Protein AF-A0A938SJD8-F1 (afdb_monomer)

Nearest PDB structures (foldseek):
  8ow0-assembly1_I  TM=1.964E-01  e=3.048E+00  Saccharomyces cerevisiae

Sequence (326 aa):
MASGRKVANNGLLDRCAVRRMFSFGMRRMMPVRHIPYCAGLPQFDQSVYEIALRQDHYLRKVLAVIPWDDFDDRLACYYSDGVGRPAESPTLMLKLEFLRHHHNLSDREVIARAETDLSFRFFLQLPLRWKLPDPSTLCLFRGRLGRQGFREIFDAIVAVAREHGIVKDRLRIKDATHVIGNIAVPTALALVAQTRDKLLAAAEPFAPLLVEGERVNLEVLRENTQNHQPAERLAARLAQLRDMLVWADEVPPPDNAQANREWQKFLAQRDLAHKILDDQEHPDAGDRTISTTDLDARCGKHGQWYEGYMLDIMIDSEGAGGRGVG

pLDDT: mean 71.23, std 21.87, range [27.17, 94.12]

Mean predicted aligned error: 19.86 Å

Radius of gyration: 29.88 Å; Cα contacts (8 Å, |Δi|>4): 257; chains: 1; bounding box: 68×95×77 Å

Foldseek 3Di:
DDDDDDDDDDDDDDPDDDDDDPDDDDPPDDQAQADDQPPAEPPVLVVVLPVVDDCPDLLNVLLVQFPLVVVQVVCVVLGDHPPDDHAHRPSLLVLLVVQCVVVVHQLVRSQVCCLPPSSSCVSSNHYNPDHDDDSVSNVVSCVSCDPVSVCVVVVVSVVSCVVVCSDPPPVQPQPQPFDQPPDPQDDLLVQLVVLVVQLLVLCCVQCVVVSVVLVVVVVVLCVVCVPPDPVVNSVSSLVSLVVVLVVLVVRDADPCLVPDPSNVSNVVSSVVSVQQSVCVVCVVDQFHQRDPVDRQFGWGDDPHIGTGHRDRDRDDPPDDDDDDDD

Solvent-accessible surface area (backbone atoms only — not comparable to full-atom values): 20125 Å² total; per-residue (Å²): 136,82,90,81,89,83,83,87,86,85,82,81,84,75,92,83,74,90,90,87,76,87,88,74,80,91,70,80,72,79,79,62,54,42,48,81,65,62,93,62,60,52,72,69,50,47,52,49,46,60,72,73,43,64,88,84,38,66,56,56,54,53,54,73,68,50,70,55,73,65,46,38,69,72,47,45,84,68,56,68,79,76,72,78,78,66,43,74,31,61,46,56,54,50,50,50,50,48,52,18,62,76,70,71,42,52,58,61,51,40,48,58,43,41,75,72,36,66,66,49,24,55,57,60,47,48,47,87,87,59,82,78,74,61,43,68,55,56,58,52,51,50,61,58,44,34,77,64,50,45,46,59,53,50,53,51,54,51,49,54,37,39,77,70,57,72,50,60,90,64,79,75,75,79,56,68,58,72,48,70,52,98,61,87,66,50,54,72,57,52,44,54,51,52,42,49,54,52,31,42,67,39,36,37,90,82,38,49,71,59,40,52,54,48,54,54,52,48,54,54,52,49,68,75,37,66,87,50,56,73,66,58,41,34,51,53,50,52,52,50,52,51,60,49,46,59,56,61,74,65,60,77,80,58,99,54,44,93,79,32,65,63,51,52,49,25,52,54,35,48,55,49,44,55,49,52,52,51,39,66,76,39,74,85,53,61,75,26,74,51,42,93,85,43,80,77,32,30,30,36,74,74,98,52,81,46,66,27,42,90,44,86,54,84,76,76,93,80,85,86,88,86,84,90,84,134

Secondary structure (DSSP, 8-state):
--------------TTSS---SSS----PPPP-BPPP-SS--HHHHHHHHHHS-TT-HHHHHHHHS-TTHHHHHHGGGS-SSSSSPBPPHHHHHHHHHHHHHTT--HHHHHHHHHH-HHHHHHTT--TTPPPPPTHHHHHHHHHHHHHHHHHHHHHHHHHHHHTTSS-----------B--------HHHHHHHHHHHHHHHHTTT-HHHHHHHHHHHHHHHHHTTTS-HHHHHHHHHHHHHHHHHHHHTPPPPTTTTT-HHHHHHHHHHHHHHHHHHHHH-TT-S-EE--SS-TT-EEEEESEEEEEB---------S-------

Structure (mmCIF, N/CA/C/O backbone):
data_AF-A0A938SJD8-F1
#
_entry.id   AF-A0A938SJD8-F1
#
loop_
_atom_site.group_PDB
_atom_site.id
_atom_site.type_symbol
_atom_site.label_atom_id
_atom_site.label_alt_id
_atom_site.label_comp_id
_atom_site.label_asym_id
_atom_site.label_entity_id
_atom_site.label_seq_id
_atom_site.pdbx_PDB_ins_code
_atom_site.Cartn_x
_atom_site.Cartn_y
_atom_site.Cartn_z
_atom_site.occupancy
_atom_site.B_iso_or_equiv
_atom_site.auth_seq_id
_atom_site.auth_comp_id
_atom_site.auth_asym_id
_atom_site.auth_atom_id
_atom_site.pdbx_PDB_model_num
ATOM 1 N N . MET A 1 1 ? -4.899 -65.360 -8.589 1.00 34.22 1 MET A N 1
ATOM 2 C CA . MET A 1 1 ? -3.582 -64.776 -8.266 1.00 34.22 1 MET A CA 1
ATOM 3 C C . MET A 1 1 ? -3.676 -63.261 -8.383 1.00 34.22 1 MET A C 1
ATOM 5 O O . MET A 1 1 ? -4.148 -62.781 -9.399 1.00 34.22 1 MET A O 1
ATOM 9 N N . ALA A 1 2 ? -3.288 -62.582 -7.300 1.00 32.84 2 ALA A N 1
ATOM 10 C CA . ALA A 1 2 ? -2.908 -61.172 -7.147 1.00 32.84 2 ALA A CA 1
ATOM 11 C C . ALA A 1 2 ? -3.806 -60.049 -7.716 1.00 32.84 2 ALA A C 1
ATOM 13 O O . ALA A 1 2 ? -3.660 -59.593 -8.843 1.00 32.84 2 ALA A O 1
ATOM 14 N N . SER A 1 3 ? -4.631 -59.518 -6.808 1.00 27.59 3 SER A N 1
ATOM 15 C CA . SER A 1 3 ? -5.070 -58.120 -6.750 1.00 27.59 3 SER A CA 1
ATOM 16 C C . SER A 1 3 ? -3.870 -57.191 -6.496 1.00 27.59 3 SER A C 1
ATOM 18 O O . SER A 1 3 ? -3.061 -57.470 -5.609 1.00 27.59 3 SER A O 1
ATOM 20 N N . GLY A 1 4 ? -3.752 -56.097 -7.256 1.00 29.94 4 GLY A N 1
ATOM 21 C CA . GLY A 1 4 ? -2.680 -55.103 -7.140 1.00 29.94 4 GLY A CA 1
ATOM 22 C C . GLY A 1 4 ? -3.219 -53.671 -7.082 1.00 29.94 4 GLY A C 1
ATOM 23 O O . GLY A 1 4 ? -3.628 -53.113 -8.093 1.00 29.94 4 GLY A O 1
ATOM 24 N N . ARG A 1 5 ? -3.200 -53.084 -5.877 1.00 29.66 5 ARG A N 1
ATOM 25 C CA . ARG A 1 5 ? -3.453 -51.662 -5.569 1.00 29.66 5 ARG A CA 1
ATOM 26 C C . ARG A 1 5 ? -2.378 -50.743 -6.167 1.00 29.66 5 ARG A C 1
ATOM 28 O O . ARG A 1 5 ? -1.202 -51.084 -6.087 1.00 29.66 5 ARG A O 1
ATOM 35 N N . LYS A 1 6 ? -2.764 -49.518 -6.551 1.00 31.61 6 LYS A N 1
ATOM 36 C CA . LYS A 1 6 ? -2.005 -48.259 -6.344 1.00 31.61 6 LYS A CA 1
ATOM 37 C C . LYS A 1 6 ? -2.976 -47.070 -6.487 1.00 31.61 6 LYS A C 1
ATOM 39 O O . LYS A 1 6 ? -3.540 -46.874 -7.550 1.00 31.61 6 LYS A O 1
ATOM 44 N N . VAL A 1 7 ? -3.482 -46.540 -5.370 1.00 31.33 7 VAL A N 1
ATOM 45 C CA . VAL A 1 7 ? -3.001 -45.343 -4.635 1.00 31.33 7 VAL A CA 1
ATOM 46 C C . VAL A 1 7 ? -3.386 -44.039 -5.347 1.00 31.33 7 VAL A C 1
ATOM 48 O O . VAL A 1 7 ? -2.703 -43.581 -6.256 1.00 31.33 7 VAL A O 1
ATOM 51 N N . ALA A 1 8 ? -4.491 -43.449 -4.880 1.00 30.08 8 ALA A N 1
ATOM 52 C CA . ALA A 1 8 ? -4.847 -42.054 -5.103 1.00 30.08 8 ALA A CA 1
ATOM 53 C C . ALA A 1 8 ? -3.899 -41.162 -4.289 1.00 30.08 8 ALA A C 1
ATOM 55 O O . ALA A 1 8 ? -3.740 -41.370 -3.084 1.00 30.08 8 ALA A O 1
ATOM 56 N N . ASN A 1 9 ? -3.273 -40.185 -4.942 1.00 28.94 9 ASN A N 1
ATOM 57 C CA . ASN A 1 9 ? -2.393 -39.218 -4.297 1.00 28.94 9 ASN A CA 1
ATOM 58 C C . ASN A 1 9 ? -3.161 -37.896 -4.119 1.00 28.94 9 ASN A C 1
ATOM 60 O O . ASN A 1 9 ? -3.198 -37.063 -5.019 1.00 28.94 9 ASN A O 1
ATOM 64 N N . ASN A 1 10 ? -3.820 -37.747 -2.966 1.00 29.78 10 ASN A N 1
ATOM 65 C CA . ASN A 1 10 ? -4.356 -36.476 -2.474 1.00 29.78 10 ASN A CA 1
ATOM 66 C C . ASN A 1 10 ? -3.212 -35.707 -1.794 1.00 29.78 10 ASN A C 1
ATOM 68 O O . ASN A 1 10 ? -2.797 -36.067 -0.691 1.00 29.78 10 ASN A O 1
ATOM 72 N N . GLY A 1 11 ? -2.700 -34.667 -2.452 1.00 28.36 11 GLY A N 1
ATOM 73 C CA . GLY A 1 11 ? -1.643 -33.799 -1.937 1.00 28.36 11 GLY A CA 1
ATOM 74 C C . GLY A 1 11 ? -2.187 -32.485 -1.371 1.00 28.36 11 GLY A C 1
ATOM 75 O O . GLY A 1 11 ? -2.682 -31.656 -2.120 1.00 28.36 11 GLY A O 1
ATOM 76 N N . LEU A 1 12 ? -2.037 -32.334 -0.051 1.00 31.86 12 LEU A N 1
ATOM 77 C CA . LEU A 1 12 ? -1.972 -31.098 0.747 1.00 31.86 12 LEU A CA 1
ATOM 78 C C . LEU A 1 12 ? -3.133 -30.088 0.661 1.00 31.86 12 LEU A C 1
ATOM 80 O O . LEU A 1 12 ? -3.039 -29.020 0.067 1.00 31.86 12 LEU A O 1
ATOM 84 N N . LEU A 1 13 ? -4.176 -30.382 1.437 1.00 30.53 13 LEU A N 1
ATOM 85 C CA . LEU A 1 13 ? -4.997 -29.368 2.099 1.00 30.53 13 LEU A CA 1
ATOM 86 C C . LEU A 1 13 ? -4.256 -28.896 3.364 1.00 30.53 13 LEU A C 1
ATOM 88 O O . LEU A 1 13 ? -4.078 -29.679 4.304 1.00 30.53 13 LEU A O 1
ATOM 92 N N . ASP A 1 14 ? -3.799 -27.644 3.363 1.00 32.97 14 ASP A N 1
ATOM 93 C CA . ASP A 1 14 ? -3.183 -26.999 4.524 1.00 32.97 14 ASP A CA 1
ATOM 94 C C . ASP A 1 14 ? -4.247 -26.572 5.553 1.00 32.97 14 ASP A C 1
ATOM 96 O O . ASP A 1 14 ? -5.348 -26.115 5.238 1.00 32.97 14 ASP A O 1
ATOM 100 N N . ARG A 1 15 ? -3.928 -26.833 6.816 1.00 39.25 15 ARG A N 1
ATOM 101 C CA . ARG A 1 15 ? -4.842 -27.172 7.912 1.00 39.25 15 ARG A CA 1
ATOM 102 C C . ARG A 1 15 ? -5.266 -25.960 8.746 1.00 39.25 15 ARG A C 1
ATOM 104 O O . ARG A 1 15 ? -5.132 -25.991 9.965 1.00 39.25 15 ARG A O 1
ATOM 111 N N . CYS A 1 16 ? -5.816 -24.926 8.114 1.00 33.75 16 CYS A N 1
ATOM 112 C CA . CYS A 1 16 ? -6.455 -23.808 8.833 1.00 33.75 16 CYS A CA 1
ATOM 113 C C . CYS A 1 16 ? -7.956 -23.666 8.544 1.00 33.75 16 CYS A C 1
ATOM 115 O O . CYS A 1 16 ? -8.680 -23.037 9.311 1.00 33.75 16 CYS A O 1
ATOM 117 N N . ALA A 1 17 ? -8.460 -24.304 7.488 1.00 36.47 17 ALA A N 1
ATOM 118 C CA . ALA A 1 17 ? -9.854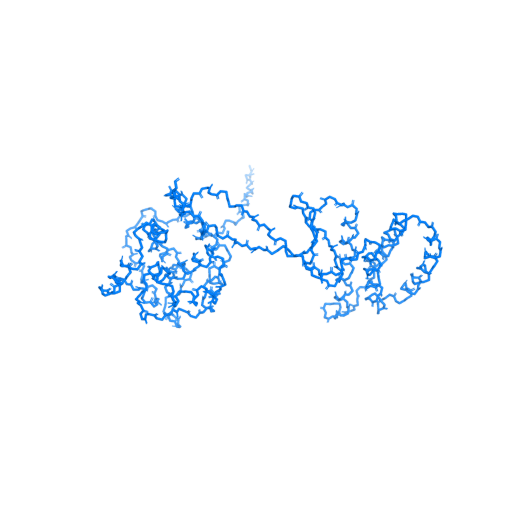 -24.193 7.094 1.00 36.47 17 ALA A CA 1
ATOM 119 C C . ALA A 1 17 ? -10.625 -25.490 7.407 1.00 36.47 17 ALA A C 1
ATOM 121 O O . ALA A 1 17 ? -10.278 -26.574 6.948 1.00 36.47 17 ALA A O 1
ATOM 122 N N . VAL A 1 18 ? -11.741 -25.343 8.127 1.00 33.66 18 VAL A N 1
ATOM 123 C CA . VAL A 1 18 ? -12.882 -26.279 8.143 1.00 33.66 18 VAL A CA 1
ATOM 124 C C . VAL A 1 18 ? -12.724 -27.574 8.971 1.00 33.66 18 VAL A C 1
ATOM 126 O O . VAL A 1 18 ? -12.636 -28.666 8.421 1.00 33.66 18 VAL A O 1
ATOM 129 N N . ARG A 1 19 ? -12.801 -27.476 10.312 1.00 29.81 19 ARG A N 1
ATOM 130 C CA . ARG A 1 19 ? -13.655 -28.311 11.215 1.00 29.81 19 ARG A CA 1
ATOM 131 C C . ARG A 1 19 ? -13.121 -28.366 12.652 1.00 29.81 19 ARG A C 1
ATOM 133 O O . ARG A 1 19 ? -12.159 -29.081 12.919 1.00 29.81 19 ARG A O 1
ATOM 140 N N . ARG A 1 20 ? -13.859 -27.705 13.554 1.00 27.33 20 ARG A N 1
ATOM 141 C CA . ARG A 1 20 ? -14.054 -27.882 15.021 1.00 27.33 20 ARG A CA 1
ATOM 142 C C . ARG A 1 20 ? -14.347 -26.459 15.529 1.00 27.33 20 ARG A C 1
ATOM 144 O O . ARG A 1 20 ? -13.463 -25.630 15.454 1.00 27.33 20 ARG A O 1
ATOM 151 N N . MET A 1 21 ? -15.544 -26.047 15.933 1.00 29.31 21 MET A N 1
ATOM 152 C CA . MET A 1 21 ? -16.450 -26.665 16.896 1.00 29.31 21 MET A CA 1
ATOM 153 C C . MET A 1 21 ? -17.895 -26.190 16.641 1.00 29.31 21 MET A C 1
ATOM 155 O O . MET A 1 21 ? -18.281 -25.106 17.054 1.00 29.31 21 MET A O 1
ATOM 159 N N . PHE A 1 22 ? -18.726 -27.039 16.040 1.00 32.53 22 PHE A N 1
ATOM 160 C CA . PHE A 1 22 ? -20.078 -27.234 16.566 1.00 32.53 22 PHE A CA 1
ATOM 161 C C . PHE A 1 22 ? -20.002 -28.559 17.323 1.00 32.53 22 PHE A C 1
ATOM 163 O O . PHE A 1 22 ? -19.531 -29.546 16.759 1.00 32.53 22 PHE A O 1
ATOM 170 N N . SER A 1 23 ? -20.410 -28.564 18.592 1.00 30.55 23 SER A N 1
ATOM 171 C CA . SER A 1 23 ? -20.307 -29.664 19.569 1.00 30.55 23 SER A CA 1
ATOM 172 C C . SER A 1 23 ? -18.902 -29.930 20.141 1.00 30.55 23 SER A C 1
ATOM 174 O O . SER A 1 23 ? -18.140 -30.738 19.632 1.00 30.55 23 SER A O 1
ATOM 176 N N . PHE A 1 24 ? -18.553 -29.234 21.226 1.00 28.20 24 PHE A N 1
ATOM 177 C CA . PHE A 1 24 ? -17.942 -29.793 22.446 1.00 28.20 24 PHE A CA 1
ATOM 178 C C . PHE A 1 24 ? -17.836 -28.661 23.480 1.00 28.20 24 PHE A C 1
ATOM 180 O O . PHE A 1 24 ? -17.535 -27.528 23.117 1.00 28.20 24 PHE A O 1
ATOM 187 N N . GLY A 1 25 ? -18.161 -28.952 24.741 1.00 27.17 25 GLY A N 1
ATOM 188 C CA . GLY A 1 25 ? -18.400 -27.965 25.797 1.00 27.17 25 GLY A CA 1
ATO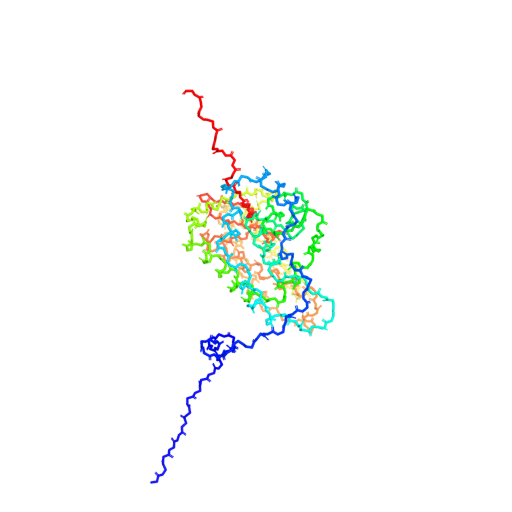M 189 C C . GLY A 1 25 ? -17.332 -26.879 25.950 1.00 27.17 25 GLY A C 1
ATOM 190 O O . GLY A 1 25 ? -16.144 -27.127 25.750 1.00 27.17 25 GLY A O 1
ATOM 191 N N . MET A 1 26 ? -17.802 -25.692 26.347 1.00 30.83 26 MET A N 1
ATOM 192 C CA . MET A 1 26 ? -17.038 -24.514 26.763 1.00 30.83 26 MET A CA 1
ATOM 193 C C . MET A 1 26 ? -15.829 -24.890 27.639 1.00 30.83 26 MET A C 1
ATOM 195 O O . MET A 1 26 ? -15.905 -24.908 28.866 1.00 30.83 26 MET A O 1
ATOM 199 N N . ARG A 1 27 ? -14.677 -25.157 27.024 1.00 28.92 27 ARG A N 1
ATOM 200 C CA . ARG A 1 27 ? -13.393 -24.909 27.672 1.00 28.92 27 ARG A CA 1
ATOM 201 C C . ARG A 1 27 ? -13.052 -23.476 27.320 1.00 28.92 27 ARG A C 1
ATOM 203 O O . ARG A 1 27 ? -12.693 -23.209 26.180 1.00 28.92 27 ARG A O 1
ATOM 210 N N . ARG A 1 28 ? -13.217 -22.565 28.284 1.00 34.03 28 ARG A N 1
ATOM 211 C CA . ARG A 1 28 ? -12.622 -21.225 28.225 1.00 34.03 28 ARG A CA 1
ATOM 212 C C . ARG A 1 28 ? -11.154 -21.404 27.831 1.00 34.03 28 ARG A C 1
ATOM 214 O O . ARG A 1 28 ? -10.387 -21.952 28.625 1.00 34.03 28 ARG A O 1
ATOM 221 N N . MET A 1 29 ? -10.788 -21.012 26.609 1.00 34.88 29 MET A N 1
ATOM 222 C CA . MET A 1 29 ? -9.388 -20.751 26.287 1.00 34.88 29 MET A CA 1
ATOM 223 C C . MET A 1 29 ? -8.888 -19.744 27.326 1.00 34.88 29 MET A C 1
ATOM 225 O O . MET A 1 29 ? -9.599 -18.801 27.681 1.00 34.88 29 MET A O 1
ATOM 229 N N . MET A 1 30 ? -7.724 -20.022 27.911 1.00 36.56 30 MET A N 1
ATOM 230 C CA . MET A 1 30 ? -7.087 -19.094 28.842 1.00 36.56 30 MET A CA 1
ATOM 231 C C . MET A 1 30 ? -6.869 -17.769 28.096 1.00 36.56 30 MET A C 1
ATOM 233 O O . MET A 1 30 ? -6.430 -17.810 26.948 1.00 36.56 30 MET A O 1
ATOM 237 N N . PRO A 1 31 ? -7.203 -16.610 28.686 1.00 49.03 31 PRO A N 1
ATOM 238 C CA . PRO A 1 31 ? -7.086 -15.346 27.979 1.00 49.03 31 PRO A CA 1
ATOM 239 C C . PRO A 1 31 ? -5.611 -15.042 27.704 1.00 49.03 31 PRO A C 1
ATOM 241 O O . PRO A 1 31 ? -4.789 -15.001 28.626 1.00 49.03 31 PRO A O 1
ATOM 244 N N . VAL A 1 32 ? -5.300 -14.805 26.429 1.00 52.72 32 VAL A N 1
ATOM 245 C CA . VAL A 1 32 ? -4.024 -14.247 25.976 1.00 52.72 32 VAL A CA 1
ATOM 246 C C . VAL A 1 32 ? -3.717 -13.005 26.819 1.00 52.72 32 VAL A C 1
ATOM 248 O O . VAL A 1 32 ? -4.584 -12.152 27.011 1.00 52.72 32 VAL A O 1
ATOM 251 N N . ARG A 1 33 ? -2.483 -12.863 27.325 1.00 51.56 33 ARG A N 1
ATOM 252 C CA . ARG A 1 33 ? -2.053 -11.647 28.045 1.00 51.56 33 ARG A CA 1
ATOM 253 C C . ARG A 1 33 ? -1.914 -10.468 27.076 1.00 51.56 33 ARG A C 1
ATOM 255 O O . ARG A 1 33 ? -0.805 -10.109 26.679 1.00 51.56 33 ARG A O 1
ATOM 262 N N . HIS A 1 34 ? -3.031 -9.861 26.702 1.00 62.38 34 HIS A N 1
ATOM 263 C CA . HIS A 1 34 ? -3.057 -8.562 26.045 1.00 62.38 34 HIS A CA 1
ATOM 264 C C . HIS A 1 34 ? -3.182 -7.442 27.084 1.00 62.38 34 HIS A C 1
ATOM 266 O O . HIS A 1 34 ? -3.655 -7.653 28.204 1.00 62.38 34 HIS A O 1
ATOM 272 N N . ILE A 1 35 ? -2.762 -6.230 26.720 1.00 58.75 35 ILE A N 1
ATOM 273 C CA . ILE A 1 35 ? -3.142 -5.029 27.471 1.00 58.75 35 ILE A CA 1
ATOM 274 C C . ILE A 1 35 ? -4.678 -5.008 27.497 1.00 58.75 35 ILE A C 1
ATOM 276 O O . ILE A 1 35 ? -5.291 -5.129 26.430 1.00 58.75 35 ILE A O 1
ATOM 280 N N . PRO A 1 36 ? -5.322 -4.966 28.681 1.00 57.84 36 PRO A N 1
ATOM 281 C CA . PRO A 1 36 ? -6.770 -5.070 28.769 1.00 57.84 36 PRO A CA 1
ATOM 282 C C . PRO A 1 36 ? -7.393 -3.920 27.982 1.00 57.84 36 PRO A C 1
ATOM 284 O O . PRO A 1 36 ? -7.177 -2.748 28.293 1.00 57.84 36 PRO A O 1
ATOM 287 N N . TYR A 1 37 ? -8.134 -4.275 26.936 1.00 63.47 37 TYR A N 1
ATOM 288 C CA . TYR A 1 37 ? -8.964 -3.331 26.209 1.00 63.47 37 TYR A CA 1
ATOM 289 C C . TYR A 1 37 ? -10.056 -2.863 27.163 1.00 63.47 37 TYR A C 1
ATOM 291 O O . TYR A 1 37 ? -10.659 -3.694 27.845 1.00 63.47 37 TYR A O 1
ATOM 299 N N . CYS A 1 38 ? -10.242 -1.548 27.297 1.00 59.97 38 CYS A N 1
ATOM 300 C CA . CYS A 1 38 ? -11.163 -0.984 28.279 1.00 59.97 38 CYS A CA 1
ATOM 301 C C . CYS A 1 38 ? -12.550 -1.621 28.143 1.00 59.97 38 CYS A C 1
ATOM 303 O O . CYS A 1 38 ? -13.289 -1.316 27.215 1.00 59.97 38 CYS A O 1
ATOM 305 N N . ALA A 1 39 ? -12.927 -2.452 29.116 1.00 55.78 39 ALA A N 1
ATOM 306 C CA . ALA A 1 39 ? -14.231 -3.111 29.188 1.00 55.78 39 ALA A CA 1
ATOM 307 C C . ALA A 1 39 ? -15.359 -2.148 29.626 1.00 55.78 39 ALA A C 1
ATOM 309 O O . ALA A 1 39 ? -16.316 -2.551 30.281 1.00 55.78 39 ALA A O 1
ATOM 310 N N . GLY A 1 40 ? -15.216 -0.854 29.321 1.00 68.75 40 GLY A N 1
ATOM 311 C CA . GLY A 1 40 ? -16.150 0.201 29.696 1.00 68.75 40 GLY A CA 1
ATOM 312 C C . GLY A 1 40 ? -15.489 1.576 29.770 1.00 68.75 40 GLY A C 1
ATOM 313 O O . GLY A 1 40 ? -14.448 1.757 30.403 1.00 68.75 40 GLY A O 1
ATOM 314 N N . LEU A 1 41 ? -16.115 2.562 29.128 1.00 82.62 41 LEU A N 1
ATOM 315 C CA . LEU A 1 41 ? -15.723 3.967 29.224 1.00 82.62 41 LEU A CA 1
ATOM 316 C C . LEU A 1 41 ? -16.149 4.551 30.584 1.00 82.62 41 LEU A C 1
ATOM 318 O O . LEU A 1 41 ? -17.269 4.274 31.018 1.00 82.62 41 LEU A O 1
ATOM 322 N N . PRO A 1 42 ? -15.322 5.383 31.247 1.00 88.25 42 PRO A N 1
ATOM 323 C CA . PRO A 1 42 ? -15.741 6.132 32.430 1.00 88.25 42 PRO A CA 1
ATOM 324 C C . PRO A 1 42 ? -16.992 6.972 32.153 1.00 88.25 42 PRO A C 1
ATOM 326 O O . PRO A 1 42 ? -17.143 7.498 31.053 1.00 88.25 42 PRO A O 1
ATOM 329 N N . GLN A 1 43 ? -17.855 7.168 33.155 1.00 88.81 43 GLN A N 1
ATOM 330 C CA . GLN A 1 43 ? -19.111 7.919 32.989 1.00 88.81 43 GLN A CA 1
ATOM 331 C C . GLN A 1 43 ? -18.897 9.331 32.416 1.00 88.81 43 GLN A C 1
ATOM 333 O O . GLN A 1 43 ? -19.677 9.790 31.586 1.00 88.81 43 GLN A O 1
ATOM 338 N N . PHE A 1 44 ? -17.823 10.007 32.831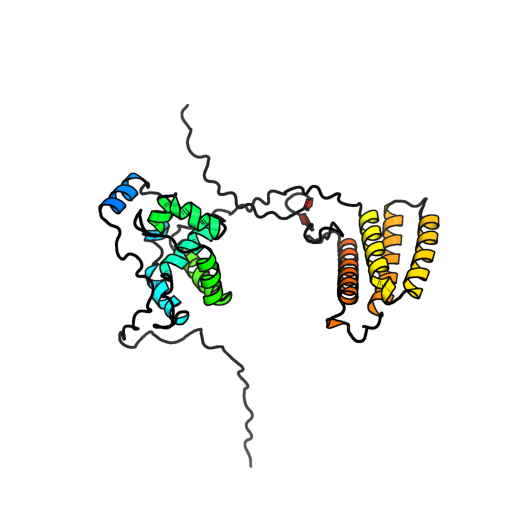 1.00 91.25 44 PHE A N 1
ATOM 339 C CA . PHE A 1 44 ? -17.448 11.312 32.284 1.00 91.25 44 PHE A CA 1
ATOM 340 C C . PHE A 1 44 ? -17.098 11.240 30.790 1.00 91.25 44 PHE A C 1
ATOM 342 O O . PHE A 1 44 ? -17.550 12.064 30.006 1.00 91.25 44 PHE A O 1
ATOM 349 N N . ASP A 1 45 ? -16.330 10.236 30.373 1.00 90.94 45 ASP A N 1
ATOM 350 C CA . ASP A 1 45 ? -15.945 10.085 28.969 1.00 90.94 45 ASP A CA 1
ATOM 351 C C . ASP A 1 45 ? -17.166 9.722 28.109 1.00 90.94 45 ASP A C 1
ATOM 353 O O . ASP A 1 45 ? -17.321 10.240 27.004 1.00 90.94 45 ASP A O 1
ATOM 357 N N . GLN A 1 46 ? -18.074 8.889 28.638 1.00 89.44 46 GLN A N 1
ATOM 358 C CA . GLN A 1 46 ? -19.349 8.570 27.988 1.00 89.44 46 GLN A CA 1
ATOM 359 C C . GLN A 1 46 ? -20.179 9.830 27.729 1.00 89.44 46 GLN A C 1
ATOM 361 O O . GLN A 1 46 ? -20.606 10.043 26.594 1.00 89.44 46 GLN A O 1
ATOM 366 N N . SER A 1 47 ? -20.357 10.694 28.736 1.00 91.19 47 SER A N 1
ATOM 367 C CA . SER A 1 47 ? -21.144 11.921 28.574 1.00 91.19 47 SER A CA 1
ATOM 368 C C . SER A 1 47 ? -20.504 12.893 27.583 1.00 91.19 47 SER A C 1
ATOM 370 O O . SER A 1 47 ? -21.203 13.479 26.757 1.00 91.19 47 SER A O 1
ATOM 372 N N . VAL A 1 48 ? -19.171 13.012 27.584 1.00 92.44 48 VAL A N 1
ATOM 373 C CA . VAL A 1 48 ? -18.449 13.812 26.584 1.00 92.44 48 VAL A CA 1
ATOM 374 C C . VAL A 1 48 ? -18.708 13.284 25.174 1.00 92.44 48 VAL A C 1
ATOM 376 O O . VAL A 1 48 ? -19.024 14.071 24.283 1.00 92.44 48 VAL A O 1
ATOM 379 N N . TYR A 1 49 ? -18.627 11.971 24.949 1.00 91.81 49 TYR A N 1
ATOM 380 C CA . TYR A 1 49 ? -18.885 11.403 23.625 1.00 91.81 49 TYR A CA 1
ATOM 381 C C . TYR A 1 49 ? -20.353 11.493 23.193 1.00 91.81 49 TYR A C 1
ATOM 383 O O . TYR A 1 49 ? -20.624 11.654 22.003 1.00 91.81 49 TYR A O 1
ATOM 391 N N . GLU A 1 50 ? -21.308 11.392 24.119 1.00 89.31 50 GLU A N 1
ATOM 392 C CA . GLU A 1 50 ? -22.735 11.609 23.840 1.00 89.31 50 GLU A CA 1
ATOM 393 C C . GLU A 1 50 ? -23.039 13.039 23.401 1.00 89.31 50 GLU A C 1
ATOM 395 O O . GLU A 1 50 ? -23.856 13.236 22.503 1.00 89.31 50 GLU A O 1
ATOM 400 N N . ILE A 1 51 ? -22.354 14.023 23.985 1.00 90.19 51 ILE A N 1
ATOM 401 C CA . ILE A 1 51 ? -22.492 15.432 23.605 1.00 90.19 51 ILE A CA 1
ATOM 402 C C . ILE A 1 51 ? -21.759 15.716 22.287 1.00 90.19 51 ILE A C 1
ATOM 404 O O . ILE A 1 51 ? -22.286 16.412 21.421 1.00 90.19 51 ILE A O 1
ATOM 408 N N . ALA A 1 52 ? -20.541 15.191 22.126 1.00 87.62 52 ALA A N 1
ATOM 409 C CA . ALA A 1 52 ? -19.670 15.518 20.998 1.00 87.62 52 ALA A CA 1
ATOM 410 C C . ALA A 1 52 ? -20.054 14.801 19.693 1.00 87.62 52 ALA A C 1
ATOM 412 O O . ALA A 1 52 ? -19.891 15.369 18.614 1.00 87.62 52 ALA A O 1
ATOM 413 N N . LEU A 1 53 ? -20.552 13.560 19.763 1.00 88.38 53 LEU A N 1
ATOM 414 C CA . LEU A 1 53 ? -20.952 12.793 18.583 1.00 88.38 53 LEU A CA 1
ATOM 415 C C . LEU A 1 53 ? -22.467 12.712 18.457 1.00 88.38 53 LEU A C 1
ATOM 417 O O . LEU A 1 53 ? -23.139 12.107 19.291 1.00 88.38 53 LEU A O 1
ATOM 421 N N . ARG A 1 54 ? -22.975 13.161 17.308 1.00 87.12 54 ARG A N 1
ATOM 422 C CA . ARG A 1 54 ? -24.367 12.943 16.903 1.00 87.12 54 ARG A CA 1
ATOM 423 C C . ARG A 1 54 ? -24.727 11.455 16.909 1.00 87.12 54 ARG A C 1
ATOM 425 O O . ARG A 1 54 ? -23.912 10.612 16.539 1.00 87.12 54 ARG A O 1
ATOM 432 N N . GLN A 1 55 ? -25.973 11.133 17.249 1.00 83.25 55 GLN A N 1
ATOM 433 C CA . GLN A 1 55 ? -26.452 9.745 17.322 1.00 83.25 55 GLN A CA 1
ATOM 434 C C . GLN A 1 55 ? -26.456 9.029 15.962 1.00 83.25 55 GLN A C 1
ATOM 436 O O . GLN A 1 55 ? -26.284 7.816 15.894 1.00 83.25 55 GLN A O 1
ATOM 441 N N . ASP A 1 56 ? -26.598 9.776 14.866 1.00 80.69 56 ASP A N 1
ATOM 442 C CA . ASP A 1 56 ? -26.598 9.259 13.497 1.00 80.69 56 ASP A CA 1
ATOM 443 C C . ASP A 1 56 ? -25.196 9.118 12.879 1.00 80.69 56 ASP A C 1
ATOM 445 O O . ASP A 1 56 ? -25.092 8.704 11.717 1.00 80.69 56 ASP A O 1
ATOM 449 N N . HIS A 1 57 ? -24.137 9.419 13.643 1.00 82.50 57 HIS A N 1
ATOM 450 C CA . HIS A 1 57 ? -22.751 9.365 13.185 1.00 82.50 57 HIS A CA 1
ATOM 451 C C . HIS A 1 57 ? -22.382 7.978 12.644 1.00 82.50 57 HIS A C 1
ATOM 453 O O . HIS A 1 57 ? -22.683 6.952 13.256 1.00 82.50 57 HIS A O 1
ATOM 459 N N . TYR A 1 58 ? -21.674 7.940 11.514 1.00 84.50 58 TYR A N 1
ATOM 460 C CA . TYR A 1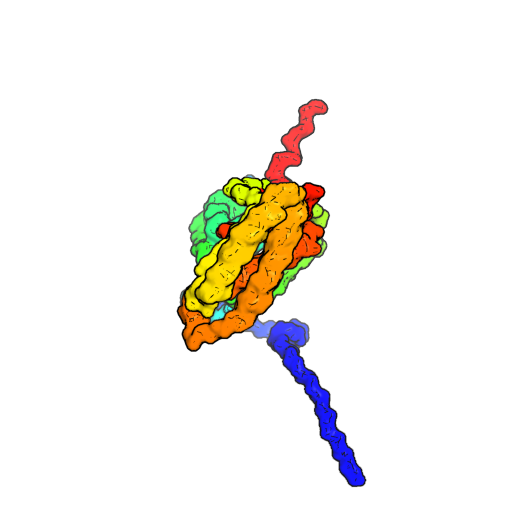 58 ? -21.322 6.698 10.824 1.00 84.50 58 TYR A CA 1
ATOM 461 C C . TYR A 1 58 ? -20.607 5.697 11.744 1.00 84.50 58 TYR A C 1
ATOM 463 O O . TYR A 1 58 ? -21.095 4.586 11.934 1.00 84.50 58 TYR A O 1
ATOM 471 N N . LEU A 1 59 ? -19.523 6.115 12.409 1.00 85.81 59 LEU A N 1
ATOM 472 C CA . LEU A 1 59 ? -18.757 5.244 13.310 1.00 85.81 59 LEU A CA 1
ATOM 473 C C . LEU A 1 59 ? -19.574 4.679 14.492 1.00 85.81 59 LEU A C 1
ATOM 475 O O . LEU A 1 59 ? -19.256 3.589 14.960 1.00 85.81 59 LEU A O 1
ATOM 479 N N . ARG A 1 60 ? -20.657 5.346 14.942 1.00 88.38 60 ARG A N 1
ATOM 480 C CA . ARG A 1 60 ? -21.580 4.774 15.948 1.00 88.38 60 ARG A CA 1
ATOM 481 C C . ARG A 1 60 ? -22.310 3.556 15.392 1.00 88.38 60 ARG A C 1
ATOM 483 O O . ARG A 1 60 ? -22.407 2.538 16.067 1.00 88.38 60 ARG A O 1
ATOM 490 N N . LYS A 1 61 ? -22.780 3.646 14.146 1.00 85.19 61 LYS A N 1
ATOM 491 C CA . LYS A 1 61 ? -23.473 2.547 13.461 1.00 85.19 61 LYS A CA 1
ATOM 492 C C . LYS A 1 61 ? -22.528 1.375 13.227 1.00 85.19 61 LYS A C 1
ATOM 494 O O . LYS A 1 61 ? -22.886 0.246 13.538 1.00 85.19 61 LYS A O 1
ATOM 499 N N . VAL A 1 62 ? -21.312 1.654 12.744 1.00 85.81 62 VAL A N 1
ATOM 500 C CA . VAL A 1 62 ? -20.273 0.630 12.532 1.00 85.81 62 VAL A CA 1
ATOM 501 C C . VAL A 1 62 ? -19.965 -0.113 13.831 1.00 85.81 62 VAL A C 1
ATOM 503 O O . VAL A 1 62 ? -19.944 -1.342 13.852 1.00 85.81 62 VAL A O 1
ATOM 506 N N . LEU A 1 63 ? -19.748 0.632 14.919 1.00 88.19 63 LEU A N 1
ATOM 507 C CA . LEU A 1 63 ? -19.435 0.057 16.222 1.00 88.19 63 LEU A CA 1
ATOM 508 C C . LEU A 1 63 ? -20.561 -0.842 16.751 1.00 88.19 63 LEU A C 1
ATOM 510 O O . LEU A 1 63 ? -20.266 -1.870 17.346 1.00 88.19 63 LEU A O 1
ATOM 514 N N . ALA A 1 64 ? -21.822 -0.462 16.531 1.00 87.19 64 ALA A N 1
ATOM 515 C CA . ALA A 1 64 ? -22.984 -1.201 17.022 1.00 87.19 64 ALA A CA 1
ATOM 516 C C . ALA A 1 64 ? -23.288 -2.487 16.235 1.00 87.19 64 ALA A C 1
ATOM 518 O O . ALA A 1 64 ? -23.921 -3.391 16.768 1.00 87.19 64 ALA A O 1
ATOM 519 N N . VAL A 1 65 ? -22.886 -2.550 14.966 1.00 85.00 65 VAL A N 1
ATOM 520 C CA . VAL A 1 65 ? -23.241 -3.652 14.061 1.00 85.00 65 VAL A CA 1
ATOM 521 C C . VAL A 1 65 ? -22.191 -4.750 14.017 1.00 85.00 65 VAL A C 1
ATOM 523 O O . VAL A 1 65 ? -22.537 -5.925 13.931 1.00 85.00 65 VAL A O 1
ATOM 526 N N . ILE A 1 66 ? -20.910 -4.387 14.020 1.00 83.00 66 ILE A N 1
ATOM 527 C CA . ILE A 1 66 ? -19.844 -5.383 13.927 1.00 83.00 66 ILE A CA 1
ATOM 528 C C . ILE A 1 66 ? -19.587 -5.951 15.329 1.00 83.00 66 ILE A C 1
ATOM 530 O O . ILE A 1 66 ? -19.298 -5.172 16.241 1.00 83.00 66 ILE A O 1
ATOM 534 N N . PRO A 1 67 ? -19.640 -7.282 15.520 1.00 83.19 67 PRO A N 1
ATOM 535 C CA . PRO A 1 67 ? -19.335 -7.906 16.801 1.00 83.19 67 PRO A CA 1
ATOM 536 C C . PRO A 1 67 ? -17.815 -7.948 16.998 1.00 83.19 67 PRO A C 1
ATOM 538 O O . PRO A 1 67 ? -17.153 -8.944 16.729 1.00 83.19 67 PRO A O 1
ATOM 541 N N . TRP A 1 68 ? -17.236 -6.819 17.406 1.00 83.44 68 TRP A N 1
ATOM 542 C CA . TRP A 1 68 ? -15.783 -6.657 17.523 1.00 83.44 68 TRP A CA 1
ATOM 543 C C . TRP A 1 68 ? -15.138 -7.658 18.486 1.00 83.44 68 TRP A C 1
ATOM 545 O O . TRP A 1 68 ? -14.045 -8.139 18.203 1.00 83.44 68 TRP A O 1
ATOM 555 N N . ASP A 1 69 ? -15.836 -8.007 19.564 1.00 78.25 69 ASP A N 1
ATOM 556 C CA . ASP A 1 69 ? -15.329 -8.916 20.595 1.00 78.25 69 ASP A CA 1
ATOM 557 C C . ASP A 1 69 ? -15.153 -10.358 20.071 1.00 78.25 69 ASP A C 1
ATOM 559 O O . ASP A 1 69 ? -14.254 -11.068 20.517 1.00 78.25 69 ASP A O 1
ATOM 563 N N . ASP A 1 70 ? -15.916 -10.772 19.049 1.00 80.31 70 ASP A N 1
ATOM 564 C CA . ASP A 1 70 ? -15.783 -12.100 18.420 1.00 80.31 70 ASP A CA 1
ATOM 565 C C . ASP A 1 70 ? -14.433 -12.269 17.702 1.00 80.31 70 ASP A C 1
ATOM 567 O O . ASP A 1 70 ? -13.981 -13.386 17.422 1.00 80.31 70 ASP A O 1
ATOM 571 N N . PHE A 1 71 ? -13.775 -11.160 17.357 1.00 79.44 71 PHE A N 1
ATOM 572 C CA . PHE A 1 71 ? -12.502 -11.205 16.655 1.00 79.44 71 PHE A CA 1
ATOM 573 C C . PHE A 1 71 ? -11.319 -11.479 17.575 1.00 79.44 71 PHE A C 1
ATOM 575 O O . PHE A 1 71 ? -10.312 -11.974 17.071 1.00 79.44 71 PHE A O 1
ATOM 582 N N . ASP A 1 72 ? -11.420 -11.231 18.884 1.00 76.75 72 ASP A N 1
ATOM 583 C CA . ASP A 1 72 ? -10.342 -11.577 19.817 1.00 76.75 72 ASP A CA 1
ATOM 584 C C . ASP A 1 72 ? -10.123 -13.097 19.852 1.00 76.75 72 ASP A C 1
ATOM 586 O O . ASP A 1 72 ? -8.983 -13.553 19.738 1.00 76.75 72 ASP A O 1
ATOM 590 N N . ASP A 1 73 ? -11.198 -13.892 19.872 1.00 75.06 73 ASP A N 1
ATOM 591 C CA . ASP A 1 73 ? -11.121 -15.359 19.816 1.00 75.06 73 ASP A CA 1
ATOM 592 C C . ASP A 1 73 ? -10.535 -15.854 18.486 1.00 75.06 73 ASP A C 1
ATOM 594 O O . ASP A 1 73 ? -9.691 -16.754 18.455 1.00 75.06 73 ASP A O 1
ATOM 598 N N . ARG A 1 74 ? -10.938 -15.237 17.367 1.00 78.94 74 ARG A N 1
ATOM 599 C CA . ARG A 1 74 ? -10.399 -15.562 16.033 1.00 78.94 74 ARG A CA 1
ATOM 600 C C . ARG A 1 74 ? -8.924 -15.200 15.906 1.00 78.94 74 ARG A C 1
ATOM 602 O O . ARG A 1 74 ? -8.194 -15.847 15.159 1.00 78.94 74 ARG A O 1
ATOM 609 N N . LEU A 1 75 ? -8.498 -14.155 16.608 1.00 81.56 75 LEU A N 1
ATOM 610 C CA . LEU A 1 75 ? -7.132 -13.662 16.586 1.00 81.56 75 LEU A CA 1
ATOM 611 C C . LEU A 1 75 ? -6.223 -14.365 17.588 1.00 81.56 75 LEU A C 1
ATOM 613 O O . LEU A 1 75 ? -5.009 -14.337 17.396 1.00 81.56 75 LEU A O 1
ATOM 617 N N . ALA A 1 76 ? -6.777 -15.040 18.595 1.00 79.19 76 ALA A N 1
ATOM 618 C CA . ALA A 1 76 ? -6.018 -15.697 19.653 1.00 79.19 76 ALA A CA 1
ATOM 619 C C . ALA A 1 76 ? -4.932 -16.646 19.119 1.00 79.19 76 ALA A C 1
ATOM 621 O O . ALA A 1 76 ? -3.829 -16.672 19.657 1.00 79.19 76 ALA A O 1
ATOM 622 N N . CYS A 1 77 ? -5.185 -17.361 18.014 1.00 79.56 77 CYS A N 1
ATOM 623 C CA . CYS A 1 77 ? -4.209 -18.282 17.419 1.00 79.56 77 CYS A CA 1
ATOM 624 C C . CYS A 1 77 ? -2.945 -17.603 16.864 1.00 79.56 77 CYS A C 1
ATOM 626 O O . CYS A 1 77 ? -1.933 -18.272 16.666 1.00 79.56 77 CYS A O 1
ATOM 628 N N . TYR A 1 78 ? -2.986 -16.292 16.612 1.00 80.75 78 TYR A N 1
ATOM 629 C CA . TYR A 1 78 ? -1.834 -15.512 16.149 1.00 80.75 78 TYR A CA 1
ATOM 630 C C . TYR A 1 78 ? -0.993 -14.949 17.302 1.00 80.75 78 TYR A C 1
ATOM 632 O O . TYR A 1 78 ? 0.047 -14.333 17.064 1.00 80.75 78 TYR A O 1
ATOM 640 N N . TYR A 1 79 ? -1.440 -15.118 18.546 1.00 79.69 79 TYR A N 1
ATOM 641 C CA . TYR A 1 79 ? -0.804 -14.567 19.733 1.00 79.69 79 TYR A CA 1
ATOM 642 C C . TYR A 1 79 ? -0.265 -15.695 20.618 1.00 79.69 79 TYR A C 1
ATOM 644 O O . TYR A 1 79 ? -0.736 -16.827 20.576 1.00 79.69 79 TYR A O 1
ATOM 652 N N . SER A 1 80 ? 0.767 -15.387 21.406 1.00 72.31 80 SER A N 1
ATOM 653 C CA . SER A 1 80 ? 1.361 -16.346 22.342 1.00 72.31 80 SER A CA 1
ATOM 654 C C . SER A 1 80 ? 0.942 -16.038 23.774 1.00 72.31 80 SER A C 1
ATOM 656 O O . SER A 1 80 ? 0.916 -14.878 24.198 1.00 72.31 80 SER A O 1
ATOM 658 N N . ASP A 1 81 ? 0.650 -17.089 24.535 1.00 66.38 81 ASP A N 1
ATOM 659 C CA . ASP A 1 81 ? 0.279 -16.975 25.938 1.00 66.38 81 ASP A CA 1
ATOM 660 C C . ASP A 1 81 ? 1.526 -16.748 26.801 1.00 66.38 81 ASP A C 1
ATOM 662 O O . ASP A 1 81 ? 2.253 -17.673 27.157 1.00 66.38 81 ASP A O 1
ATOM 666 N N . GLY A 1 82 ? 1.772 -15.489 27.166 1.00 61.91 82 GLY A N 1
ATOM 667 C CA . GLY A 1 82 ? 2.626 -15.154 28.309 1.00 61.91 82 GLY A CA 1
ATOM 668 C C . GLY A 1 82 ? 4.135 -15.084 28.060 1.00 61.91 82 GLY A C 1
ATOM 669 O O . GLY A 1 82 ? 4.884 -15.038 29.036 1.00 61.91 82 GLY A O 1
ATOM 670 N N . VAL A 1 83 ? 4.596 -15.013 26.807 1.00 64.88 83 VAL A N 1
ATOM 671 C CA . VAL A 1 83 ? 6.017 -14.792 26.483 1.00 64.88 83 VAL A CA 1
ATOM 672 C C . VAL A 1 83 ? 6.241 -13.358 25.987 1.00 64.88 83 VAL A C 1
ATOM 674 O O . VAL A 1 83 ? 5.707 -12.954 24.959 1.00 64.88 83 VAL A O 1
ATOM 677 N N . GLY A 1 84 ? 7.075 -12.590 26.697 1.00 67.25 84 GLY A N 1
ATOM 678 C CA . GLY A 1 84 ? 7.500 -11.244 26.286 1.00 67.25 84 GLY A CA 1
ATOM 679 C C . GLY A 1 84 ? 6.586 -10.096 26.739 1.00 67.25 84 GLY A C 1
ATOM 680 O O . GLY A 1 84 ? 5.828 -10.217 27.702 1.00 67.25 84 GLY A O 1
ATOM 681 N N . ARG A 1 85 ? 6.711 -8.936 26.072 1.00 71.62 85 ARG A N 1
ATOM 682 C CA . ARG A 1 85 ? 5.882 -7.746 26.339 1.00 71.62 85 ARG A CA 1
ATOM 683 C C . ARG A 1 85 ? 4.422 -8.056 25.972 1.00 71.62 85 ARG A C 1
ATOM 685 O O . ARG A 1 85 ? 4.201 -8.547 24.865 1.00 71.62 85 ARG A O 1
ATOM 692 N N . PRO A 1 86 ? 3.440 -7.730 26.838 1.00 73.31 86 PRO A N 1
ATOM 693 C CA . PRO A 1 86 ? 2.027 -7.892 26.514 1.00 73.31 86 PRO A CA 1
ATOM 694 C C . PRO A 1 86 ? 1.701 -7.200 25.193 1.00 73.31 86 PRO A C 1
ATOM 696 O O . PRO A 1 86 ? 2.085 -6.046 24.984 1.00 73.31 86 PRO A O 1
ATOM 699 N N . ALA A 1 87 ? 1.027 -7.915 24.299 1.00 79.69 87 ALA A N 1
ATOM 700 C CA . ALA A 1 87 ? 0.600 -7.338 23.038 1.00 79.69 87 ALA A CA 1
ATOM 701 C C . ALA A 1 87 ? -0.584 -6.387 23.262 1.00 79.69 87 ALA A C 1
ATOM 703 O O . ALA A 1 87 ? -1.356 -6.545 24.210 1.00 79.69 87 ALA A O 1
ATOM 704 N N . GLU A 1 88 ? -0.743 -5.413 22.369 1.00 84.31 88 GLU A N 1
ATOM 705 C CA . GLU A 1 88 ? -1.975 -4.626 22.311 1.00 84.31 88 GLU A CA 1
ATOM 706 C C . GLU A 1 88 ? -3.172 -5.530 21.998 1.00 84.31 88 GLU A C 1
ATOM 708 O O . GLU A 1 88 ? -3.023 -6.571 21.342 1.00 84.31 88 GLU A O 1
ATOM 713 N N . SER A 1 89 ? -4.354 -5.116 22.460 1.00 84.44 89 SER A N 1
ATOM 714 C CA . SER A 1 89 ? -5.602 -5.839 22.206 1.00 84.44 89 SER A CA 1
ATOM 715 C C . SER A 1 89 ? -5.815 -6.059 20.701 1.00 84.44 89 SER A C 1
ATOM 717 O O . SER A 1 89 ? -5.782 -5.086 19.940 1.00 84.44 89 SER A O 1
ATOM 719 N N . PRO A 1 90 ? -6.052 -7.308 20.259 1.00 85.81 90 PRO A N 1
ATOM 720 C CA . PRO A 1 90 ? -6.343 -7.603 18.860 1.00 85.81 90 PRO A CA 1
ATOM 721 C C . PRO A 1 90 ? -7.558 -6.818 18.340 1.00 85.81 90 PRO A C 1
ATOM 723 O O . PRO A 1 90 ? -7.471 -6.214 17.269 1.00 85.81 90 PRO A O 1
ATOM 726 N N . THR A 1 91 ? -8.631 -6.716 19.131 1.00 86.94 91 THR A N 1
ATOM 727 C CA . THR A 1 91 ? -9.793 -5.859 18.842 1.00 86.94 91 THR A CA 1
ATOM 728 C C . THR A 1 91 ? -9.420 -4.391 18.618 1.00 86.94 91 THR A C 1
ATOM 730 O O . THR A 1 91 ? -9.847 -3.791 17.627 1.00 86.94 91 THR A O 1
ATOM 733 N N . LEU A 1 92 ? -8.597 -3.793 19.491 1.00 89.56 92 LEU A N 1
ATOM 734 C CA . LEU A 1 92 ? -8.141 -2.406 19.315 1.00 89.56 92 LEU A CA 1
ATOM 735 C C . LEU A 1 92 ? -7.374 -2.236 17.997 1.00 89.56 92 LEU A C 1
ATOM 737 O O . LEU A 1 92 ? -7.626 -1.291 17.247 1.00 89.56 92 LEU A O 1
ATOM 741 N N . MET A 1 93 ? -6.456 -3.160 17.713 1.00 90.56 93 MET A N 1
ATOM 742 C CA . MET A 1 93 ? -5.639 -3.126 16.501 1.00 90.56 93 MET A CA 1
ATOM 743 C C . MET A 1 93 ? -6.492 -3.275 15.237 1.00 90.56 93 MET A C 1
ATOM 745 O O . MET A 1 93 ? -6.278 -2.544 14.272 1.00 90.56 93 MET A O 1
ATOM 749 N N . LEU A 1 94 ? -7.509 -4.142 15.249 1.00 89.50 94 LEU A N 1
ATOM 750 C CA . LEU A 1 94 ? -8.461 -4.267 14.143 1.00 89.50 94 LEU A CA 1
ATOM 751 C C . LEU A 1 94 ? -9.271 -2.994 13.913 1.00 89.50 94 LEU A C 1
ATOM 753 O O . LEU A 1 94 ? -9.439 -2.581 12.767 1.00 89.50 94 LEU A O 1
ATOM 757 N N . LYS A 1 95 ? -9.761 -2.355 14.978 1.00 90.81 95 LYS A N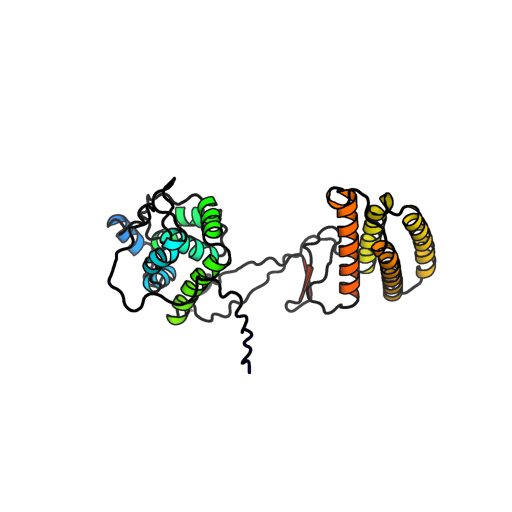 1
ATOM 758 C CA . LYS A 1 95 ? -10.500 -1.092 14.852 1.00 90.81 95 LYS A CA 1
ATOM 759 C C . LYS A 1 95 ? -9.612 0.027 14.301 1.00 90.81 95 LYS A C 1
ATOM 761 O O . LYS A 1 95 ? -10.071 0.813 13.475 1.00 90.81 95 LYS A O 1
ATOM 766 N N . LEU A 1 96 ? -8.339 0.078 14.698 1.00 92.62 96 LEU A N 1
ATOM 767 C CA . LEU A 1 96 ? -7.366 1.009 14.119 1.00 92.62 96 LEU A CA 1
ATOM 768 C C . LEU A 1 96 ? -7.115 0.722 12.633 1.00 92.62 96 LEU A C 1
ATOM 770 O O . LEU A 1 96 ? -7.123 1.654 11.834 1.00 92.62 96 LEU A O 1
ATOM 774 N N . GLU A 1 97 ? -6.956 -0.542 12.237 1.00 89.75 97 GLU A N 1
ATOM 775 C CA . GLU A 1 97 ? -6.819 -0.920 10.822 1.00 89.75 97 GLU A CA 1
ATOM 776 C C . GLU A 1 97 ? -8.072 -0.590 10.006 1.00 89.75 97 GLU A C 1
ATOM 778 O O . GLU A 1 97 ? -7.965 -0.126 8.870 1.00 89.75 97 GLU A O 1
ATOM 783 N N . PHE A 1 98 ? -9.257 -0.763 10.595 1.00 88.62 98 PHE A N 1
ATOM 784 C CA . PHE A 1 98 ? -10.513 -0.339 9.990 1.00 88.62 98 PHE A CA 1
ATOM 785 C C . PHE A 1 98 ? -10.524 1.171 9.741 1.00 88.62 98 PHE A C 1
ATOM 787 O O . PHE A 1 98 ? -10.754 1.586 8.608 1.00 88.62 98 PHE A O 1
ATOM 794 N N . LEU A 1 99 ? -10.230 1.993 10.756 1.00 88.25 99 LEU A N 1
ATOM 795 C CA . LEU A 1 99 ? -10.181 3.454 10.613 1.00 88.25 99 LEU A CA 1
ATOM 796 C C . LEU A 1 99 ? -9.141 3.886 9.578 1.00 88.25 99 LEU A C 1
ATOM 798 O O . LEU A 1 99 ? -9.429 4.722 8.723 1.00 88.25 99 LEU A O 1
ATOM 802 N N . ARG A 1 100 ? -7.949 3.282 9.630 1.00 89.81 100 ARG A N 1
ATOM 803 C CA . ARG A 1 100 ? -6.854 3.544 8.698 1.00 89.81 100 ARG A CA 1
ATOM 804 C C . ARG A 1 100 ? -7.283 3.288 7.255 1.00 89.81 100 ARG A C 1
ATOM 806 O O . ARG A 1 100 ? -7.080 4.140 6.397 1.00 89.81 100 ARG A O 1
ATOM 813 N N . HIS A 1 101 ? -7.888 2.131 6.986 1.00 83.62 101 HIS A N 1
ATOM 814 C CA . HIS A 1 101 ? -8.333 1.769 5.642 1.00 83.62 101 HIS A CA 1
ATOM 815 C C . HIS A 1 101 ? -9.551 2.582 5.187 1.00 83.62 101 HIS A C 1
ATOM 817 O O . HIS A 1 101 ? -9.623 2.989 4.029 1.00 83.62 101 HIS A O 1
ATOM 823 N N . HIS A 1 102 ? -10.510 2.818 6.086 1.00 80.69 102 HIS A N 1
ATOM 824 C CA . HIS A 1 102 ? -11.741 3.534 5.771 1.00 80.69 102 HIS A CA 1
ATOM 825 C C . HIS A 1 102 ? -11.474 4.997 5.402 1.00 80.69 102 HIS A C 1
ATOM 827 O O . HIS A 1 102 ? -12.042 5.470 4.427 1.00 80.69 102 HIS A O 1
ATOM 833 N N . HIS A 1 103 ? -10.561 5.663 6.114 1.00 77.38 103 HIS A N 1
ATOM 834 C CA . HIS A 1 103 ? -10.213 7.072 5.903 1.00 77.38 103 HIS A CA 1
ATOM 835 C C . HIS A 1 103 ? -8.927 7.289 5.086 1.00 77.38 103 HIS A C 1
ATOM 837 O O . HIS A 1 103 ? -8.417 8.405 5.040 1.00 77.38 103 HIS A O 1
ATOM 843 N N . ASN A 1 104 ? -8.379 6.233 4.472 1.00 80.00 104 ASN A N 1
ATOM 844 C CA . ASN A 1 104 ? -7.148 6.273 3.671 1.00 80.00 104 ASN A CA 1
ATOM 845 C C . ASN A 1 104 ? -5.942 6.928 4.375 1.00 80.00 104 ASN A C 1
ATOM 847 O O . ASN A 1 104 ? -5.241 7.753 3.794 1.00 80.00 104 ASN A O 1
ATOM 851 N N . LEU A 1 105 ? -5.717 6.581 5.639 1.00 83.31 105 LEU A N 1
ATOM 852 C CA . LEU A 1 105 ? -4.645 7.151 6.455 1.00 83.31 105 LEU A CA 1
ATOM 853 C C . LEU A 1 105 ? -3.410 6.236 6.463 1.00 83.31 105 LEU A C 1
ATOM 855 O O . LEU A 1 105 ? -3.505 5.013 6.331 1.00 83.31 105 LEU A O 1
ATOM 859 N N . SER A 1 106 ? -2.232 6.809 6.679 1.00 84.81 106 SER A N 1
ATOM 860 C CA . SER A 1 106 ? -1.041 6.060 7.090 1.00 84.81 106 SER A CA 1
ATOM 861 C C . SER A 1 106 ? -1.126 5.639 8.563 1.00 84.81 106 SER A C 1
ATOM 863 O O . SER A 1 106 ? -1.953 6.134 9.331 1.00 84.81 106 SER A O 1
ATOM 865 N N . ASP A 1 107 ? -0.229 4.746 8.995 1.00 88.56 107 ASP A N 1
ATOM 866 C CA . ASP A 1 107 ? -0.175 4.301 10.396 1.00 88.56 107 ASP A CA 1
ATOM 867 C C . ASP A 1 107 ? 0.095 5.455 11.370 1.00 88.56 107 ASP A C 1
ATOM 869 O O . ASP A 1 107 ? -0.420 5.471 12.484 1.00 88.56 107 ASP A O 1
ATOM 873 N N . ARG A 1 108 ? 0.897 6.444 10.959 1.00 89.44 108 ARG A N 1
ATOM 874 C CA . ARG A 1 108 ? 1.163 7.629 11.786 1.00 89.44 108 ARG A CA 1
ATOM 875 C C . ARG A 1 108 ? -0.055 8.541 11.845 1.00 89.44 108 ARG A C 1
ATOM 877 O O . ARG A 1 108 ? -0.394 9.031 12.916 1.00 89.44 108 ARG A O 1
ATOM 884 N N . GLU A 1 109 ? -0.723 8.739 10.713 1.00 89.81 109 GLU A N 1
ATOM 885 C CA . GLU A 1 109 ? -1.889 9.617 10.620 1.00 89.81 109 GLU A CA 1
ATOM 886 C C . GLU A 1 109 ? -3.097 9.064 11.373 1.00 89.81 109 GLU A C 1
ATOM 888 O O . GLU A 1 109 ? -3.782 9.833 12.039 1.00 89.81 109 GLU A O 1
ATOM 893 N N . VAL A 1 110 ? -3.355 7.750 11.331 1.00 91.44 110 VAL A N 1
ATOM 894 C CA . VAL A 1 110 ? -4.484 7.168 12.077 1.00 91.44 110 VAL A CA 1
ATOM 895 C C . VAL A 1 110 ? -4.298 7.320 13.587 1.00 91.44 110 VAL A C 1
ATOM 897 O O . VAL A 1 110 ? -5.259 7.644 14.284 1.00 91.44 110 VAL A O 1
ATOM 900 N N . ILE A 1 111 ? -3.070 7.156 14.090 1.00 94.12 111 ILE A N 1
ATOM 901 C CA . ILE A 1 111 ? -2.759 7.360 15.508 1.00 94.12 111 ILE A CA 1
ATOM 902 C C . ILE A 1 111 ? -2.874 8.845 15.871 1.00 94.12 111 ILE A C 1
ATOM 904 O O . ILE A 1 111 ? -3.609 9.173 16.797 1.00 94.12 111 ILE A O 1
ATOM 908 N N . ALA A 1 112 ? -2.255 9.749 15.103 1.00 92.56 112 ALA A N 1
ATOM 909 C CA . ALA A 1 112 ? -2.342 11.194 15.346 1.00 92.56 112 ALA A CA 1
ATOM 910 C C . ALA A 1 112 ? -3.791 11.717 15.292 1.00 92.56 112 ALA A C 1
ATOM 912 O O . ALA A 1 112 ? -4.204 12.562 16.091 1.00 92.56 112 ALA A O 1
ATOM 913 N N . ARG A 1 113 ? -4.607 11.183 14.377 1.00 90.56 113 ARG A N 1
ATOM 914 C CA . ARG A 1 113 ? -6.030 11.515 14.305 1.00 90.56 113 ARG A CA 1
ATOM 915 C C . ARG A 1 113 ? -6.797 10.940 15.489 1.00 90.56 113 ARG A C 1
ATOM 917 O O . ARG A 1 113 ? -7.595 11.655 16.077 1.00 90.56 113 ARG A O 1
ATOM 924 N N . ALA A 1 114 ? -6.519 9.709 15.913 1.00 92.75 114 ALA A N 1
ATOM 925 C CA . ALA A 1 114 ? -7.122 9.138 17.118 1.00 92.75 114 ALA A CA 1
ATOM 926 C C . ALA A 1 114 ? -6.716 9.869 18.417 1.00 92.75 114 ALA A C 1
ATOM 928 O O . ALA A 1 114 ? -7.414 9.769 19.426 1.00 92.75 114 ALA A O 1
ATOM 929 N N . GLU A 1 115 ? -5.614 10.621 18.433 1.00 91.81 115 GLU A N 1
ATOM 930 C CA . GLU A 1 115 ? -5.251 11.465 19.579 1.00 91.81 115 GLU A CA 1
ATOM 931 C C . GLU A 1 115 ? -6.169 12.683 19.731 1.00 91.81 115 GLU A C 1
ATOM 933 O O . GLU A 1 115 ? -6.441 13.101 20.855 1.00 91.81 115 GLU A O 1
ATOM 938 N N . THR A 1 116 ? -6.671 13.229 18.622 1.00 90.38 116 THR A N 1
ATOM 939 C CA . THR A 1 116 ? -7.354 14.533 18.580 1.00 90.38 116 THR A CA 1
ATOM 940 C C . THR A 1 116 ? -8.843 14.436 18.250 1.00 90.38 116 THR A C 1
ATOM 942 O O . THR A 1 116 ? -9.645 15.224 18.750 1.00 90.38 116 THR A O 1
ATOM 945 N N . ASP A 1 117 ? -9.235 13.457 17.440 1.00 91.38 117 ASP A N 1
ATOM 946 C CA . ASP A 1 117 ? -10.594 13.261 16.954 1.00 91.38 117 ASP A CA 1
ATOM 947 C C . ASP A 1 117 ? -11.401 12.392 17.932 1.00 91.38 117 ASP A C 1
ATOM 949 O O . ASP A 1 117 ? -11.186 11.182 18.077 1.00 91.38 117 ASP A O 1
ATOM 953 N N . LEU A 1 118 ? -12.374 13.014 18.605 1.00 90.62 118 LEU A N 1
ATOM 954 C CA . LEU A 1 118 ? -13.253 12.330 19.557 1.00 90.62 118 LEU A CA 1
ATOM 955 C C . LEU A 1 118 ? -14.064 11.209 18.903 1.00 90.62 118 LEU A C 1
ATOM 957 O O . LEU A 1 118 ? -14.405 10.242 19.582 1.00 90.62 118 LEU A O 1
ATOM 961 N N . SER A 1 119 ? -14.354 11.300 17.601 1.00 90.62 119 SER A N 1
ATOM 962 C CA . SER A 1 119 ? -15.107 10.258 16.902 1.00 90.62 119 SER A CA 1
ATOM 963 C C . SER A 1 119 ? -14.301 8.974 16.746 1.00 90.62 119 SER A C 1
ATOM 965 O O . SER A 1 119 ? -14.838 7.878 16.937 1.00 90.62 119 SER A O 1
ATOM 967 N N . PHE A 1 120 ? -12.993 9.106 16.517 1.00 92.44 120 PHE A N 1
ATOM 968 C CA . PHE A 1 120 ? -12.066 7.982 16.456 1.00 92.44 120 PHE A CA 1
ATOM 969 C C . PHE A 1 120 ? -11.912 7.366 17.843 1.00 92.44 120 PHE A C 1
ATOM 971 O O . PHE A 1 120 ? -12.043 6.153 17.989 1.00 92.44 120 PHE A O 1
ATOM 978 N N . ARG A 1 121 ? -11.718 8.183 18.887 1.00 92.12 121 ARG A N 1
ATOM 979 C CA . ARG A 1 121 ? -11.608 7.667 20.263 1.00 92.12 121 ARG A CA 1
ATOM 980 C C . ARG A 1 121 ? -12.869 6.952 20.729 1.00 92.12 121 ARG A C 1
ATOM 982 O O . ARG A 1 121 ? -12.767 5.888 21.339 1.00 92.12 121 ARG A O 1
ATOM 989 N N . PHE A 1 122 ? -14.038 7.500 20.400 1.00 90.94 122 PHE A N 1
ATOM 990 C CA . PHE A 1 122 ? -15.317 6.856 20.669 1.00 90.94 122 PHE A CA 1
ATOM 991 C C . PHE A 1 122 ? -15.414 5.506 19.952 1.00 90.94 122 PHE A C 1
ATOM 993 O O . PHE A 1 122 ? -15.736 4.502 20.581 1.00 90.94 122 PHE A O 1
ATOM 1000 N N . PHE A 1 123 ? -15.095 5.438 18.658 1.00 91.06 123 PHE A N 1
ATOM 1001 C CA . PHE A 1 123 ? -15.120 4.176 17.911 1.00 91.06 123 PHE A CA 1
ATOM 1002 C C . PHE A 1 123 ? -14.174 3.125 18.508 1.00 91.06 123 PHE A C 1
ATOM 1004 O O . PHE A 1 123 ? -14.537 1.960 18.682 1.00 91.06 123 PHE A O 1
ATOM 1011 N N . LEU A 1 124 ? -12.977 3.562 18.899 1.00 91.94 124 LEU A N 1
ATOM 1012 C CA . LEU A 1 124 ? -11.981 2.739 19.575 1.00 91.94 124 LEU A CA 1
ATOM 1013 C C . LEU A 1 124 ? -12.357 2.404 21.023 1.00 91.94 124 LEU A C 1
ATOM 1015 O O . LEU A 1 124 ? -11.615 1.654 21.648 1.00 91.94 124 LEU A O 1
ATOM 1019 N N . GLN A 1 125 ? -13.472 2.917 21.558 1.00 91.12 125 GLN A N 1
ATOM 1020 C CA . GLN A 1 125 ? -13.909 2.740 22.950 1.00 91.12 125 GLN A CA 1
ATOM 1021 C C . GLN A 1 125 ? -12.789 3.034 23.961 1.00 91.12 125 GLN A C 1
ATOM 1023 O O . GLN A 1 125 ? -12.632 2.351 24.973 1.00 91.12 125 GLN A O 1
ATOM 1028 N N . LEU A 1 126 ? -11.990 4.068 23.677 1.00 90.69 126 LEU A N 1
ATOM 1029 C CA . LEU A 1 126 ? -10.874 4.471 24.526 1.00 90.69 126 LEU A CA 1
ATOM 1030 C C . LEU A 1 126 ? -11.264 5.635 25.440 1.00 90.69 126 LEU A C 1
ATOM 1032 O O . LEU A 1 126 ? -11.858 6.609 24.966 1.00 90.69 126 LEU A O 1
ATOM 1036 N N . PRO A 1 127 ? -10.867 5.606 26.723 1.00 90.25 127 PRO A N 1
ATOM 1037 C CA . PRO A 1 127 ? -10.948 6.775 27.585 1.00 90.25 127 PRO A CA 1
ATOM 1038 C C . PRO A 1 127 ? -10.190 7.967 26.994 1.00 90.25 127 PRO A C 1
ATOM 1040 O O . PRO A 1 127 ? -9.182 7.783 26.304 1.00 90.25 127 PRO A O 1
ATOM 1043 N N . LEU A 1 128 ? -10.600 9.196 27.307 1.00 87.50 128 LEU A N 1
ATOM 1044 C CA . LEU A 1 128 ? -9.985 10.416 26.755 1.00 87.50 128 LEU A CA 1
ATOM 1045 C C . LEU A 1 128 ? -8.481 10.504 27.056 1.00 87.50 128 LEU A C 1
ATOM 1047 O O . LEU A 1 128 ? -7.701 10.977 26.237 1.00 87.50 128 LEU A O 1
ATOM 1051 N N . ARG A 1 129 ? -8.062 9.997 28.221 1.00 86.56 129 ARG A N 1
ATOM 1052 C CA . ARG A 1 129 ? -6.665 10.020 28.691 1.00 86.56 129 ARG A CA 1
ATOM 1053 C C . ARG A 1 129 ? -5.857 8.773 28.326 1.00 86.56 129 ARG A C 1
ATOM 1055 O O . ARG A 1 129 ? -4.688 8.680 28.696 1.00 86.56 129 ARG A O 1
ATOM 1062 N N . TRP A 1 130 ? -6.468 7.792 27.665 1.00 87.94 130 TRP A N 1
ATOM 1063 C CA . TRP A 1 130 ? -5.793 6.541 27.330 1.00 87.94 130 TRP A CA 1
ATOM 1064 C C . TRP A 1 130 ? -4.689 6.763 26.288 1.00 87.94 130 TRP A C 1
ATOM 1066 O O . TRP A 1 130 ? -4.870 7.524 25.337 1.00 87.94 130 TRP A O 1
ATOM 1076 N N . LYS A 1 131 ? -3.545 6.093 26.444 1.00 89.25 131 LYS A N 1
ATOM 1077 C CA . LYS A 1 131 ? -2.446 6.193 25.474 1.00 89.25 131 LYS A CA 1
ATOM 1078 C C . LYS A 1 131 ? -2.694 5.262 24.295 1.00 89.25 131 LYS A C 1
ATOM 1080 O O . LYS A 1 131 ? -3.019 4.095 24.490 1.00 89.25 131 LYS A O 1
ATOM 1085 N N . LEU A 1 132 ? -2.538 5.784 23.085 1.00 91.69 132 LEU A N 1
ATOM 1086 C CA . LEU A 1 132 ? -2.628 4.984 21.869 1.00 91.69 132 LEU A CA 1
ATOM 1087 C C . LEU A 1 132 ? -1.342 4.167 21.654 1.00 91.69 132 LEU A C 1
ATOM 1089 O O . LEU A 1 132 ? -0.282 4.557 22.155 1.00 91.69 132 LEU A O 1
ATOM 1093 N N . PRO A 1 133 ? -1.424 3.043 20.921 1.00 91.12 133 PRO A N 1
ATOM 1094 C CA . PRO A 1 133 ? -0.248 2.289 20.506 1.00 91.12 133 PRO A CA 1
ATOM 1095 C C . PRO A 1 133 ? 0.698 3.121 19.637 1.00 91.12 133 PRO A C 1
ATOM 1097 O O . PRO A 1 133 ? 0.269 4.015 18.908 1.00 91.12 133 PRO A O 1
ATOM 1100 N N . ASP A 1 134 ? 1.985 2.771 19.651 1.00 91.56 134 ASP A N 1
ATOM 1101 C CA . ASP A 1 134 ? 2.940 3.339 18.697 1.00 91.56 134 ASP A CA 1
ATOM 1102 C C . ASP A 1 134 ? 2.567 2.918 17.259 1.00 91.56 134 ASP A C 1
ATOM 1104 O O . ASP A 1 134 ? 2.221 1.745 17.064 1.00 91.56 134 ASP A O 1
ATOM 1108 N N . PRO A 1 135 ? 2.678 3.798 16.244 1.00 88.88 135 PRO A N 1
ATOM 1109 C CA . PRO A 1 135 ? 2.362 3.468 14.852 1.00 88.88 135 PRO A CA 1
ATOM 1110 C C . PRO A 1 135 ? 3.046 2.198 14.326 1.00 88.88 135 PRO A C 1
ATOM 1112 O O . PRO A 1 135 ? 2.443 1.442 13.566 1.00 88.88 135 PRO A O 1
ATOM 1115 N N . SER A 1 136 ? 4.279 1.904 14.758 1.00 88.00 136 SER A N 1
ATOM 1116 C CA . SER A 1 136 ? 4.993 0.678 14.362 1.00 88.00 136 SER A CA 1
ATOM 1117 C C . SER A 1 136 ? 4.289 -0.605 14.822 1.00 88.00 136 SER A C 1
ATOM 1119 O O . SER A 1 136 ? 4.451 -1.661 14.208 1.00 88.00 136 SER A O 1
ATOM 1121 N N . THR A 1 137 ? 3.444 -0.519 15.851 1.00 89.06 137 THR A N 1
ATOM 1122 C CA . THR A 1 137 ? 2.648 -1.643 16.355 1.00 89.06 137 THR A CA 1
ATOM 1123 C C . THR A 1 137 ? 1.638 -2.128 15.314 1.00 89.06 137 THR A C 1
ATOM 1125 O O . THR A 1 137 ? 1.382 -3.328 15.248 1.00 89.06 137 THR A O 1
ATOM 1128 N N . LEU A 1 138 ? 1.114 -1.240 14.456 1.00 89.62 138 LEU A N 1
ATOM 1129 C CA . LEU A 1 138 ? 0.220 -1.608 13.346 1.00 89.62 138 LEU A CA 1
ATOM 1130 C C . LEU A 1 138 ? 0.962 -2.427 12.282 1.00 89.62 138 LEU A C 1
ATOM 1132 O O . LEU A 1 138 ? 0.481 -3.476 11.853 1.00 89.62 138 LEU A O 1
ATOM 1136 N N . CYS A 1 139 ? 2.188 -2.025 11.932 1.00 86.75 139 CYS A N 1
ATOM 1137 C CA . CYS A 1 139 ? 3.055 -2.815 11.053 1.00 86.75 139 CYS A CA 1
ATOM 1138 C C . CYS A 1 139 ? 3.312 -4.217 11.617 1.00 86.75 139 CYS A C 1
ATOM 1140 O O . CYS A 1 139 ? 3.172 -5.208 10.899 1.00 86.75 139 CYS A O 1
ATOM 1142 N N . LEU A 1 140 ? 3.653 -4.309 12.906 1.00 88.06 140 LEU A N 1
ATOM 1143 C CA . LEU A 1 140 ? 3.888 -5.588 13.580 1.00 88.06 140 LEU A CA 1
ATOM 1144 C C . LEU A 1 140 ? 2.622 -6.446 13.644 1.00 88.06 140 LEU A C 1
ATOM 1146 O O . LEU A 1 140 ? 2.698 -7.660 13.469 1.00 88.06 140 LEU A O 1
ATOM 1150 N N . PHE A 1 141 ? 1.463 -5.827 13.864 1.00 88.62 141 PHE A N 1
ATOM 1151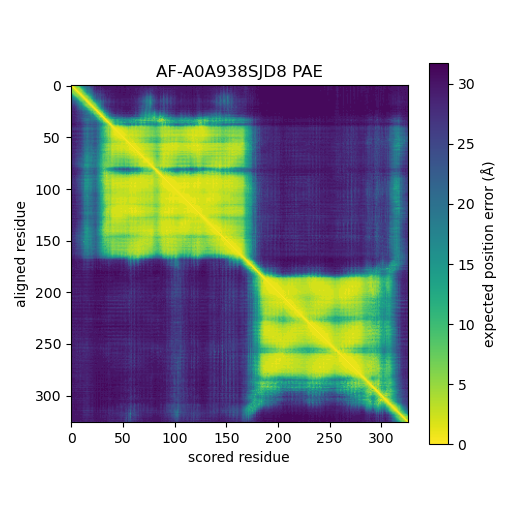 C CA . PHE A 1 141 ? 0.173 -6.506 13.866 1.00 88.62 141 PHE A CA 1
ATOM 1152 C C . PHE A 1 141 ? -0.132 -7.132 12.503 1.00 88.62 141 PHE A C 1
ATOM 1154 O O . PHE A 1 141 ? -0.375 -8.335 12.431 1.00 88.62 141 PHE A O 1
ATOM 1161 N N . ARG A 1 142 ? -0.012 -6.372 11.407 1.00 87.38 142 ARG A N 1
ATOM 1162 C CA . ARG A 1 142 ? -0.185 -6.917 10.048 1.00 87.38 142 ARG A CA 1
ATOM 1163 C C . ARG A 1 142 ? 0.831 -8.015 9.731 1.00 87.38 142 ARG A C 1
ATOM 1165 O O . ARG A 1 142 ? 0.465 -9.035 9.154 1.00 87.38 142 ARG A O 1
ATOM 1172 N N . GLY A 1 143 ? 2.086 -7.839 10.148 1.00 85.75 143 GLY A N 1
ATOM 1173 C CA . GLY A 1 143 ? 3.126 -8.860 10.008 1.00 85.75 143 GLY A CA 1
ATOM 1174 C C . GLY A 1 143 ? 2.790 -10.161 10.744 1.00 85.75 143 GLY A C 1
ATOM 1175 O O . GLY A 1 143 ? 2.980 -11.239 10.189 1.00 85.75 143 GLY A O 1
ATOM 1176 N N . ARG A 1 144 ? 2.225 -10.064 11.955 1.00 86.12 144 ARG A N 1
ATOM 1177 C CA . ARG A 1 144 ? 1.807 -11.211 12.778 1.00 86.12 144 ARG A CA 1
ATOM 1178 C C . ARG A 1 144 ? 0.673 -12.015 12.139 1.00 86.12 144 ARG A C 1
ATOM 1180 O O . ARG A 1 144 ? 0.700 -13.238 12.200 1.00 86.12 144 ARG A O 1
ATOM 1187 N N . LEU A 1 145 ? -0.304 -11.344 11.530 1.00 85.25 145 LEU A N 1
ATOM 1188 C CA . LEU A 1 145 ? -1.415 -12.011 10.834 1.00 85.25 145 LEU A CA 1
ATOM 1189 C C . LEU A 1 145 ? -0.996 -12.612 9.491 1.00 85.25 145 LEU A C 1
ATOM 1191 O O . LEU A 1 145 ? -1.631 -13.539 8.984 1.00 85.25 145 LEU A O 1
ATOM 1195 N N . GLY A 1 146 ? 0.054 -12.050 8.892 1.00 83.25 146 GLY A N 1
ATOM 1196 C CA . GLY A 1 146 ? 0.411 -12.309 7.510 1.00 83.25 146 GLY A CA 1
ATOM 1197 C C . GLY A 1 146 ? -0.640 -11.770 6.533 1.00 83.25 146 GLY A C 1
ATOM 1198 O O . GLY A 1 146 ? -1.736 -11.335 6.894 1.00 83.25 146 GLY A O 1
ATOM 1199 N N . ARG A 1 147 ? -0.306 -11.812 5.241 1.00 78.25 147 ARG A N 1
ATOM 1200 C CA . ARG A 1 147 ? -1.169 -11.273 4.179 1.00 78.25 147 ARG A CA 1
ATOM 1201 C C . ARG A 1 147 ? -2.525 -11.980 4.106 1.00 78.25 147 ARG A C 1
ATOM 1203 O O . ARG A 1 147 ? -3.538 -11.325 3.883 1.00 78.25 147 ARG A O 1
ATOM 1210 N N . GLN A 1 148 ? -2.535 -13.302 4.269 1.00 78.06 148 GLN A N 1
ATOM 1211 C CA . GLN A 1 148 ? -3.753 -14.100 4.166 1.00 78.06 148 GLN A CA 1
ATOM 1212 C C . GLN A 1 148 ? -4.659 -13.918 5.390 1.00 78.06 148 GLN A C 1
ATOM 1214 O O . GLN A 1 148 ? -5.828 -13.589 5.213 1.00 78.06 148 GLN A O 1
ATOM 1219 N N . GLY A 1 149 ? -4.117 -14.028 6.609 1.00 79.19 149 GLY A N 1
ATOM 1220 C CA . GLY A 1 149 ? -4.900 -13.858 7.838 1.00 79.19 149 GLY A CA 1
ATOM 1221 C C . GLY A 1 149 ? -5.495 -12.456 7.963 1.00 79.19 149 GLY A C 1
ATOM 1222 O O . GLY A 1 149 ? -6.673 -12.310 8.283 1.00 79.19 149 GLY A O 1
ATOM 1223 N N . PHE A 1 150 ? -4.723 -11.418 7.613 1.00 81.50 150 PHE A N 1
ATOM 1224 C CA . PHE A 1 150 ? -5.247 -10.051 7.577 1.00 81.50 150 PHE A CA 1
ATOM 1225 C C . PHE A 1 150 ? -6.419 -9.920 6.599 1.00 81.50 150 PHE A C 1
ATOM 1227 O O . PHE A 1 150 ? -7.456 -9.367 6.955 1.00 81.50 150 PHE A O 1
ATOM 1234 N N . ARG A 1 151 ? -6.273 -10.460 5.381 1.00 79.25 151 ARG A N 1
ATOM 1235 C CA . ARG A 1 151 ? -7.314 -10.396 4.352 1.00 79.25 151 ARG A CA 1
ATOM 1236 C C . ARG A 1 151 ? -8.591 -11.110 4.786 1.00 79.25 151 ARG A C 1
ATOM 1238 O O . ARG A 1 151 ? -9.656 -10.520 4.699 1.00 79.25 151 ARG A O 1
ATOM 1245 N N . GLU A 1 152 ? -8.491 -12.334 5.294 1.00 81.50 152 GLU A N 1
ATOM 1246 C CA . GLU A 1 152 ? -9.654 -13.124 5.723 1.00 81.50 152 GLU A CA 1
ATOM 1247 C C . GLU A 1 152 ? -10.441 -12.446 6.853 1.00 81.50 152 GLU A C 1
ATOM 1249 O O . GLU A 1 152 ? -11.675 -12.461 6.869 1.00 81.50 152 GLU A O 1
ATOM 1254 N N . ILE A 1 153 ? -9.738 -11.827 7.803 1.00 83.56 153 ILE A N 1
ATOM 1255 C CA . ILE A 1 153 ? -10.370 -11.121 8.919 1.00 83.56 153 ILE A CA 1
ATOM 1256 C C . ILE A 1 153 ? -11.006 -9.819 8.443 1.00 83.56 153 ILE A C 1
ATOM 1258 O O . ILE A 1 153 ? -12.154 -9.536 8.784 1.00 83.56 153 ILE A O 1
ATOM 1262 N N . PHE A 1 154 ? -10.286 -9.048 7.629 1.00 80.38 154 PHE A N 1
ATOM 1263 C CA . PHE A 1 154 ? -10.784 -7.785 7.105 1.00 80.38 154 PHE A CA 1
ATOM 1264 C C . PHE A 1 154 ? -11.993 -7.990 6.181 1.00 80.38 154 PHE A C 1
ATOM 1266 O O . PHE A 1 154 ? -13.002 -7.302 6.331 1.00 80.38 154 PHE A O 1
ATOM 1273 N N . ASP A 1 155 ? -11.945 -8.988 5.297 1.00 80.19 155 ASP A N 1
ATOM 1274 C CA . ASP A 1 155 ? -13.057 -9.346 4.413 1.00 80.19 155 ASP A CA 1
ATOM 1275 C C . ASP A 1 155 ? -14.291 -9.785 5.223 1.00 80.19 155 ASP A C 1
ATOM 1277 O O . ASP A 1 155 ? -15.413 -9.424 4.869 1.00 80.19 155 ASP A O 1
ATOM 1281 N N . ALA A 1 156 ? -14.108 -10.479 6.356 1.00 81.69 156 ALA A N 1
ATOM 1282 C CA . ALA A 1 156 ? -15.210 -10.828 7.255 1.00 81.69 156 ALA A CA 1
ATOM 1283 C C . ALA A 1 156 ? -15.853 -9.593 7.916 1.00 81.69 156 ALA A C 1
ATOM 1285 O O . ALA A 1 156 ? -17.077 -9.516 8.000 1.00 81.69 156 ALA A O 1
ATOM 1286 N N . ILE A 1 157 ? -15.055 -8.607 8.343 1.00 79.38 157 ILE A N 1
ATOM 1287 C CA . ILE A 1 157 ? -15.567 -7.333 8.884 1.00 79.38 157 ILE A CA 1
ATOM 1288 C C . ILE A 1 157 ? -16.388 -6.597 7.816 1.00 79.38 157 ILE A C 1
ATOM 1290 O O . ILE A 1 157 ? -17.494 -6.123 8.083 1.00 79.38 157 ILE A O 1
ATOM 1294 N N . VAL A 1 158 ? -15.863 -6.527 6.590 1.00 75.25 158 VAL A N 1
ATOM 1295 C CA . VAL A 1 158 ? -16.538 -5.875 5.460 1.00 75.25 158 VAL A CA 1
ATOM 1296 C C . VAL A 1 158 ? -17.830 -6.604 5.085 1.00 75.25 158 VAL A C 1
ATOM 1298 O O . VAL A 1 158 ? -18.825 -5.943 4.795 1.00 75.25 158 VAL A O 1
ATOM 1301 N N . ALA A 1 159 ? -17.846 -7.939 5.114 1.00 78.81 159 ALA A N 1
ATOM 1302 C CA . ALA A 1 159 ? -19.041 -8.734 4.839 1.00 78.81 159 ALA A CA 1
ATOM 1303 C C . ALA A 1 159 ? -20.173 -8.416 5.829 1.00 78.81 159 ALA A C 1
ATOM 1305 O O . ALA A 1 159 ? -21.267 -8.052 5.399 1.00 78.81 159 ALA A O 1
ATOM 1306 N N . VAL A 1 160 ? -19.886 -8.416 7.136 1.00 79.31 160 VAL A N 1
ATOM 1307 C CA . VAL A 1 160 ? -20.870 -8.053 8.175 1.00 79.31 160 VAL A CA 1
ATOM 1308 C C . VAL A 1 160 ? -21.371 -6.617 7.987 1.00 79.31 160 VAL A C 1
ATOM 1310 O O . VAL A 1 160 ? -22.572 -6.352 8.078 1.00 79.31 160 VAL A O 1
ATOM 1313 N N . ALA A 1 161 ? -20.475 -5.678 7.664 1.00 72.50 161 ALA A N 1
ATOM 1314 C CA . ALA A 1 161 ? -20.844 -4.283 7.422 1.00 72.50 161 ALA A CA 1
ATOM 1315 C C . ALA A 1 161 ? -21.744 -4.099 6.182 1.00 72.50 161 ALA A C 1
ATOM 1317 O O . ALA A 1 161 ? -22.583 -3.192 6.154 1.00 72.50 161 ALA A O 1
ATOM 1318 N N . ARG A 1 162 ? -21.581 -4.949 5.158 1.00 71.31 162 ARG A N 1
ATOM 1319 C CA . ARG A 1 162 ? -22.443 -4.982 3.966 1.00 71.31 162 ARG A CA 1
ATOM 1320 C C . ARG A 1 162 ? -23.814 -5.571 4.271 1.00 71.31 162 ARG A C 1
ATOM 1322 O O . ARG A 1 162 ? -24.813 -4.970 3.888 1.00 71.31 162 ARG A O 1
ATOM 1329 N N . GLU A 1 163 ? -23.871 -6.690 4.991 1.00 78.38 163 GLU A N 1
ATOM 1330 C CA . GLU A 1 163 ? -25.131 -7.355 5.366 1.00 78.38 163 GLU A CA 1
ATOM 1331 C C . GLU A 1 163 ? -26.081 -6.421 6.125 1.00 78.38 163 GLU A C 1
ATOM 1333 O O . GLU A 1 163 ? -27.291 -6.444 5.917 1.00 78.38 163 GLU A O 1
ATOM 1338 N N . HIS A 1 164 ? -25.529 -5.532 6.948 1.00 74.31 164 HIS A N 1
ATOM 1339 C CA . HIS A 1 164 ? -26.296 -4.572 7.740 1.00 74.31 164 HIS A CA 1
ATOM 1340 C C . HIS A 1 164 ? -26.527 -3.225 7.034 1.00 74.31 164 HIS A C 1
ATOM 1342 O O . HIS A 1 164 ? -26.977 -2.263 7.658 1.00 74.31 164 HIS A O 1
ATOM 1348 N N . GLY A 1 165 ? -26.195 -3.115 5.742 1.00 65.56 165 GLY A N 1
ATOM 1349 C CA . GLY A 1 165 ? -26.451 -1.920 4.931 1.00 65.56 165 GLY A CA 1
ATOM 1350 C C . GLY A 1 165 ? -25.686 -0.664 5.369 1.00 65.56 165 GLY A C 1
ATOM 1351 O O . GLY A 1 165 ? -26.044 0.446 4.966 1.00 65.56 165 GLY A O 1
ATOM 1352 N N . ILE A 1 166 ? -24.643 -0.819 6.192 1.00 66.56 166 ILE A N 1
ATOM 1353 C CA . ILE A 1 166 ? -23.755 0.272 6.618 1.00 66.56 166 ILE A CA 1
ATOM 1354 C C . ILE A 1 166 ? -22.867 0.691 5.453 1.00 66.56 166 ILE A C 1
ATOM 1356 O O . ILE A 1 166 ? -22.742 1.879 5.145 1.00 66.56 166 ILE A O 1
ATOM 1360 N N . VAL A 1 167 ? -22.286 -0.300 4.779 1.00 56.72 167 VAL A N 1
ATOM 1361 C CA . VAL A 1 167 ? -21.625 -0.108 3.494 1.00 56.72 167 VAL A CA 1
ATOM 1362 C C . VAL A 1 167 ? -22.712 -0.209 2.435 1.00 56.72 167 VAL A C 1
ATOM 1364 O O . VAL A 1 167 ? -23.061 -1.297 1.988 1.00 56.72 167 VAL A O 1
ATOM 1367 N N . LYS A 1 168 ? -23.291 0.931 2.052 1.00 46.66 168 LYS A N 1
ATOM 1368 C CA . LYS A 1 168 ? -24.073 0.995 0.812 1.00 46.66 168 LYS A CA 1
ATOM 1369 C C . LYS A 1 168 ? -23.134 0.648 -0.347 1.00 46.66 168 LYS A C 1
ATOM 1371 O O . LYS A 1 168 ? -21.972 1.057 -0.300 1.00 46.66 168 LYS A O 1
ATOM 1376 N N . ASP A 1 169 ? -23.651 0.023 -1.406 1.00 38.94 169 ASP A N 1
ATOM 1377 C CA . ASP A 1 169 ? -23.051 0.028 -2.753 1.00 38.94 169 ASP A CA 1
ATOM 1378 C C . ASP A 1 169 ? -23.031 1.465 -3.310 1.00 38.94 169 ASP A C 1
ATOM 1380 O O . ASP A 1 169 ? -23.532 1.772 -4.391 1.00 38.94 169 ASP A O 1
ATOM 1384 N N . ARG A 1 170 ? -22.496 2.413 -2.534 1.00 38.84 170 ARG A N 1
ATOM 1385 C CA . ARG A 1 170 ? -22.068 3.694 -3.048 1.00 38.84 170 ARG A CA 1
ATOM 1386 C C . ARG A 1 170 ? -20.997 3.324 -4.041 1.00 38.84 170 ARG A C 1
ATOM 1388 O O . ARG A 1 170 ? -19.929 2.862 -3.645 1.00 38.84 170 ARG A O 1
ATOM 1395 N N . LEU A 1 171 ? -21.353 3.485 -5.312 1.00 36.47 171 LEU A N 1
ATOM 1396 C CA . LEU A 1 171 ? -20.442 3.654 -6.422 1.00 36.47 171 LEU A CA 1
ATOM 1397 C C . LEU A 1 171 ? -19.258 4.457 -5.884 1.00 36.47 171 LEU A C 1
ATOM 1399 O O . LEU A 1 171 ? -19.347 5.666 -5.673 1.00 36.47 171 LEU A O 1
ATOM 1403 N N . ARG A 1 172 ? -18.196 3.743 -5.521 1.00 33.53 172 ARG A N 1
ATOM 1404 C CA . ARG A 1 172 ? -16.957 4.334 -5.055 1.00 33.53 172 ARG A CA 1
ATOM 1405 C C . ARG A 1 172 ? -16.355 4.818 -6.356 1.00 33.53 172 ARG A C 1
ATOM 1407 O O . ARG A 1 172 ? -15.692 4.052 -7.049 1.00 33.53 172 ARG A O 1
ATOM 1414 N N . ILE A 1 173 ? -16.765 6.014 -6.780 1.00 35.41 173 ILE A N 1
ATOM 1415 C CA . ILE A 1 173 ? -16.179 6.654 -7.946 1.00 35.41 173 ILE A CA 1
ATOM 1416 C C . ILE A 1 173 ? -14.727 6.845 -7.548 1.00 35.41 173 ILE A C 1
ATOM 1418 O O . ILE A 1 173 ? -14.395 7.665 -6.696 1.00 35.41 173 ILE A O 1
ATOM 1422 N N . LYS A 1 174 ? -13.891 5.959 -8.078 1.00 29.91 174 LYS A N 1
ATOM 1423 C CA . LYS A 1 174 ? -12.451 6.040 -7.974 1.00 29.91 174 LYS A CA 1
ATOM 1424 C C . LYS A 1 174 ? -12.072 7.213 -8.869 1.00 29.91 174 LYS A C 1
ATOM 1426 O O . LYS A 1 174 ? -11.884 7.026 -10.067 1.00 29.91 174 LYS A O 1
ATOM 1431 N N . ASP A 1 175 ? -12.097 8.420 -8.317 1.00 32.91 175 ASP A N 1
ATOM 1432 C CA . ASP A 1 175 ? -11.657 9.598 -9.050 1.00 32.91 175 ASP A CA 1
ATOM 1433 C C . ASP A 1 175 ? -10.128 9.582 -9.017 1.00 32.91 175 ASP A C 1
ATOM 1435 O O . ASP A 1 175 ? -9.489 9.963 -8.038 1.00 32.91 175 ASP A O 1
ATOM 1439 N N . ALA A 1 176 ? -9.540 8.979 -10.051 1.00 28.66 176 ALA A N 1
ATOM 1440 C CA . ALA A 1 176 ? -8.108 9.029 -10.280 1.00 28.66 176 ALA A CA 1
ATOM 1441 C C . ALA A 1 176 ? -7.767 10.464 -10.693 1.00 28.66 176 ALA A C 1
ATOM 1443 O O . ALA A 1 176 ? -7.779 10.810 -11.873 1.00 28.66 176 ALA A O 1
ATOM 1444 N N . THR A 1 177 ? -7.506 11.331 -9.718 1.00 35.94 177 THR A N 1
ATOM 1445 C CA . THR A 1 177 ? -6.999 12.669 -10.008 1.00 35.94 177 THR A CA 1
ATOM 1446 C C . THR A 1 177 ? -5.566 12.523 -10.505 1.00 35.94 177 THR A C 1
ATOM 1448 O O . THR A 1 177 ? -4.644 12.282 -9.727 1.00 35.94 177 THR A O 1
ATOM 1451 N N . HIS A 1 178 ? -5.381 12.631 -11.821 1.00 35.25 178 HIS A N 1
ATOM 1452 C CA . HIS A 1 178 ? -4.068 12.599 -12.454 1.00 35.25 178 HIS A CA 1
ATOM 1453 C C . HIS A 1 178 ? -3.195 13.716 -11.873 1.00 35.25 178 HIS A C 1
ATOM 1455 O O . HIS A 1 178 ? -3.465 14.900 -12.078 1.00 35.25 178 HIS A O 1
ATOM 1461 N N . VAL A 1 179 ? -2.128 13.353 -11.165 1.00 34.91 179 VAL A N 1
ATOM 1462 C CA . VAL A 1 179 ? -1.043 14.297 -10.915 1.00 34.91 179 VAL A CA 1
ATOM 1463 C C . VAL A 1 179 ? -0.188 14.270 -12.170 1.00 34.91 179 VAL A C 1
ATOM 1465 O O . VAL A 1 179 ? 0.528 13.298 -12.414 1.00 34.91 179 VAL A O 1
ATOM 1468 N N . ILE A 1 180 ? -0.299 15.320 -12.987 1.00 33.75 180 ILE A N 1
ATOM 1469 C CA . ILE A 1 180 ? 0.633 15.558 -14.090 1.00 33.75 180 ILE A CA 1
ATOM 1470 C C . ILE A 1 180 ? 1.997 15.752 -13.431 1.00 33.75 180 ILE A C 1
ATOM 1472 O O . ILE A 1 180 ? 2.291 16.807 -12.865 1.00 33.75 180 ILE A O 1
ATOM 1476 N N . GLY A 1 181 ? 2.800 14.691 -13.413 1.00 29.62 181 GLY A N 1
ATOM 1477 C CA . GLY A 1 181 ? 4.185 14.792 -12.994 1.00 29.62 181 GLY A CA 1
ATOM 1478 C C . GLY A 1 181 ? 4.878 15.779 -13.925 1.00 29.62 181 GLY A C 1
ATOM 1479 O O . GLY A 1 181 ? 4.655 15.743 -15.134 1.00 29.62 181 GLY A O 1
ATOM 1480 N N . ASN A 1 182 ? 5.724 16.656 -13.385 1.00 34.94 182 ASN A N 1
ATOM 1481 C CA . ASN A 1 182 ? 6.634 17.457 -14.203 1.00 34.94 182 ASN A CA 1
ATOM 1482 C C . ASN A 1 182 ? 7.754 16.550 -14.739 1.00 34.94 182 ASN A C 1
ATOM 1484 O O . ASN A 1 182 ? 8.914 16.643 -14.342 1.00 34.94 182 ASN A O 1
ATOM 1488 N N . ILE A 1 183 ? 7.365 15.597 -15.574 1.00 39.31 183 ILE A N 1
ATOM 1489 C CA . ILE A 1 183 ? 8.233 14.668 -16.267 1.00 39.31 183 ILE A CA 1
ATOM 1490 C C . ILE A 1 183 ? 8.284 15.208 -17.685 1.00 39.31 183 ILE A C 1
ATOM 1492 O O . ILE A 1 183 ? 7.251 15.362 -18.332 1.00 39.31 183 ILE A O 1
ATOM 1496 N N . ALA A 1 184 ? 9.478 15.536 -18.171 1.00 43.72 184 ALA A N 1
ATOM 1497 C CA . ALA A 1 184 ? 9.658 15.805 -19.588 1.00 43.72 184 ALA A CA 1
ATOM 1498 C C . ALA A 1 184 ? 9.387 14.493 -20.330 1.00 43.72 184 ALA A C 1
ATOM 1500 O O . ALA A 1 184 ? 10.289 13.664 -20.432 1.00 43.72 184 ALA A O 1
ATOM 1501 N N . VAL A 1 185 ? 8.145 14.273 -20.767 1.00 54.19 185 VAL A N 1
ATOM 1502 C CA . VAL A 1 185 ? 7.770 13.079 -21.523 1.00 54.19 185 VAL A CA 1
ATOM 1503 C C . VAL A 1 185 ? 8.481 13.171 -22.872 1.00 54.19 185 VAL A C 1
ATOM 1505 O O . VAL A 1 185 ? 8.186 14.068 -23.669 1.00 54.19 185 VAL A O 1
ATOM 1508 N N . PRO A 1 186 ? 9.494 12.325 -23.122 1.00 61.03 186 PRO A N 1
ATOM 1509 C CA . PRO A 1 186 ? 10.169 12.327 -24.400 1.00 61.03 186 PRO A CA 1
ATOM 1510 C C . PRO A 1 186 ? 9.183 11.868 -25.477 1.00 61.03 186 PRO A C 1
ATOM 1512 O O . PRO A 1 186 ? 8.351 10.992 -25.251 1.00 61.03 186 PRO A O 1
ATOM 1515 N N . THR A 1 187 ? 9.304 12.416 -26.687 1.00 74.69 187 THR A N 1
ATOM 1516 C CA . THR A 1 187 ? 8.623 11.833 -27.852 1.00 74.69 187 THR A CA 1
ATOM 1517 C C . THR A 1 187 ? 9.014 10.358 -27.987 1.00 74.69 187 THR A C 1
ATOM 1519 O O . THR A 1 187 ? 10.115 9.985 -27.582 1.00 74.69 187 THR A O 1
ATOM 1522 N N . ALA A 1 188 ? 8.177 9.510 -28.595 1.00 74.38 188 ALA A N 1
ATOM 1523 C CA . ALA A 1 188 ? 8.495 8.084 -28.777 1.00 74.38 188 ALA A CA 1
ATOM 1524 C C . ALA A 1 188 ? 9.898 7.864 -29.384 1.00 74.38 188 ALA A C 1
ATOM 1526 O O . ALA A 1 188 ? 10.657 7.002 -28.951 1.00 74.38 188 ALA A O 1
ATOM 1527 N N . LEU A 1 189 ? 10.295 8.730 -30.320 1.00 78.50 189 LEU A N 1
ATOM 1528 C CA . LEU A 1 189 ? 11.624 8.715 -30.928 1.00 78.50 189 LEU A CA 1
ATOM 1529 C C . LEU A 1 189 ? 12.743 9.042 -29.923 1.00 78.50 189 LEU A C 1
ATOM 1531 O O . LEU A 1 189 ? 13.788 8.392 -29.933 1.00 78.50 189 LEU A O 1
ATOM 1535 N N . ALA A 1 190 ? 12.530 10.023 -29.045 1.00 76.44 190 ALA A N 1
ATOM 1536 C CA . ALA A 1 190 ? 13.465 10.355 -27.975 1.00 76.44 190 ALA A CA 1
ATOM 1537 C C . ALA A 1 190 ? 13.495 9.276 -26.875 1.00 76.44 190 ALA A C 1
ATOM 1539 O O . ALA A 1 190 ? 14.571 8.988 -26.356 1.00 76.44 190 ALA A O 1
ATOM 1540 N N . LEU A 1 191 ? 12.363 8.635 -26.565 1.00 80.69 191 LEU A N 1
ATOM 1541 C CA . LEU A 1 191 ? 12.276 7.535 -25.601 1.00 80.69 191 LEU A CA 1
ATOM 1542 C C . LEU A 1 191 ? 13.111 6.335 -26.062 1.00 80.69 191 LEU A C 1
ATOM 1544 O O . LEU A 1 191 ? 13.959 5.842 -25.317 1.00 80.69 191 LEU A O 1
ATOM 1548 N N . VAL A 1 192 ? 12.926 5.912 -27.315 1.00 83.94 192 VAL A N 1
ATOM 1549 C CA . VAL A 1 192 ? 13.689 4.814 -27.927 1.00 83.94 192 VAL A CA 1
ATOM 1550 C C . VAL A 1 192 ? 15.178 5.161 -27.993 1.00 83.94 192 VAL A C 1
ATOM 1552 O O . VAL A 1 192 ? 16.020 4.335 -27.646 1.00 83.94 192 VAL A O 1
ATOM 1555 N N . ALA A 1 193 ? 15.525 6.400 -28.360 1.00 83.94 193 ALA A N 1
ATOM 1556 C CA . ALA A 1 193 ? 16.916 6.846 -28.386 1.00 83.94 193 ALA A CA 1
ATOM 1557 C C . ALA A 1 193 ? 17.579 6.812 -26.997 1.00 83.94 193 ALA A C 1
ATOM 1559 O O . ALA A 1 193 ? 18.681 6.287 -26.872 1.00 83.94 193 ALA A O 1
ATOM 1560 N N . GLN A 1 194 ? 16.907 7.313 -25.955 1.00 84.12 194 GLN A N 1
ATOM 1561 C CA . GLN A 1 194 ? 17.420 7.272 -24.581 1.00 84.12 194 GLN A CA 1
ATOM 1562 C C . GLN A 1 194 ? 17.578 5.839 -24.066 1.00 84.12 194 GLN A C 1
ATOM 1564 O O . GLN A 1 194 ? 18.566 5.528 -23.405 1.00 84.12 194 GLN A O 1
ATOM 1569 N N . THR A 1 195 ? 16.607 4.975 -24.367 1.00 87.00 195 THR A N 1
ATOM 1570 C CA . THR A 1 195 ? 16.617 3.557 -23.974 1.00 87.00 195 THR A CA 1
ATOM 1571 C C . THR A 1 195 ? 17.823 2.852 -24.571 1.00 87.00 195 THR A C 1
ATOM 1573 O O . THR A 1 195 ? 18.603 2.228 -23.855 1.00 87.00 195 THR A O 1
ATOM 1576 N N . ARG A 1 196 ? 18.029 3.042 -25.875 1.00 91.06 196 ARG A N 1
ATOM 1577 C CA . ARG A 1 196 ? 19.194 2.544 -26.596 1.00 91.06 196 ARG A CA 1
ATOM 1578 C C . ARG A 1 196 ? 20.505 3.023 -25.974 1.00 91.06 196 ARG A C 1
ATOM 1580 O O . ARG A 1 196 ? 21.384 2.210 -25.713 1.00 91.06 196 ARG A O 1
ATOM 1587 N N . ASP A 1 197 ? 20.647 4.327 -25.743 1.00 88.94 197 ASP A N 1
ATOM 1588 C CA . ASP A 1 197 ? 21.905 4.897 -25.249 1.00 88.94 197 ASP A CA 1
ATOM 1589 C C . ASP A 1 197 ? 22.241 4.370 -23.842 1.00 88.94 197 ASP A C 1
ATOM 1591 O O . ASP A 1 197 ? 23.400 4.066 -23.549 1.00 88.94 197 ASP A O 1
ATOM 1595 N N . LYS A 1 198 ? 21.226 4.176 -22.985 1.00 89.81 198 LYS A N 1
ATOM 1596 C CA . LYS A 1 198 ? 21.393 3.544 -21.667 1.00 89.81 198 LYS A CA 1
ATOM 1597 C C . LYS A 1 198 ? 21.751 2.060 -21.764 1.00 89.81 198 LYS A C 1
ATOM 1599 O O . LYS A 1 198 ? 22.591 1.609 -20.984 1.00 89.81 198 LYS A O 1
ATOM 1604 N N . LEU A 1 199 ? 21.158 1.325 -22.707 1.00 91.88 199 LEU A N 1
ATOM 1605 C CA . LEU A 1 199 ? 21.493 -0.076 -22.966 1.00 91.88 199 LEU A CA 1
ATOM 1606 C C . LEU A 1 199 ? 22.948 -0.219 -23.431 1.00 91.88 199 LEU A C 1
ATOM 1608 O O . LEU A 1 199 ? 23.692 -0.986 -22.829 1.00 91.88 199 LEU A O 1
ATOM 1612 N N . LEU A 1 200 ? 23.385 0.574 -24.417 1.00 92.06 200 LEU A N 1
ATOM 1613 C CA . LEU A 1 200 ? 24.772 0.564 -24.903 1.00 92.06 200 LEU A CA 1
ATOM 1614 C C . LEU A 1 200 ? 25.769 0.903 -23.792 1.00 92.06 200 LEU A C 1
ATOM 1616 O O . LEU A 1 200 ? 26.760 0.201 -23.617 1.00 92.06 200 LEU A O 1
ATOM 1620 N N . ALA A 1 201 ? 25.485 1.935 -22.993 1.00 91.56 201 ALA A N 1
ATOM 1621 C CA . ALA A 1 201 ? 26.346 2.314 -21.875 1.00 91.56 201 ALA A CA 1
ATOM 1622 C C . ALA A 1 201 ? 26.446 1.219 -20.798 1.00 91.56 201 ALA A C 1
ATOM 1624 O O . ALA A 1 201 ? 27.475 1.101 -20.138 1.00 91.56 201 ALA A O 1
ATOM 1625 N N . ALA A 1 202 ? 25.383 0.437 -20.589 1.00 90.69 202 ALA A N 1
ATOM 1626 C CA . ALA A 1 202 ? 25.393 -0.676 -19.645 1.00 90.69 202 ALA A CA 1
ATOM 1627 C C . ALA A 1 202 ? 26.026 -1.952 -20.229 1.00 90.69 202 ALA A C 1
ATOM 1629 O O . ALA A 1 202 ? 26.565 -2.750 -19.468 1.00 90.69 202 ALA A O 1
ATOM 1630 N N . ALA A 1 203 ? 25.974 -2.133 -21.551 1.00 91.69 203 ALA A N 1
ATOM 1631 C CA . ALA A 1 203 ? 26.558 -3.266 -22.268 1.00 91.69 203 ALA A CA 1
ATOM 1632 C C . ALA A 1 203 ? 28.071 -3.120 -22.502 1.00 91.69 203 ALA A C 1
ATOM 1634 O O . ALA A 1 203 ? 28.759 -4.128 -22.631 1.00 91.69 203 ALA A O 1
ATOM 1635 N N . GLU A 1 204 ? 28.594 -1.889 -22.526 1.00 92.69 204 GLU A N 1
ATOM 1636 C CA . GLU A 1 204 ? 30.010 -1.573 -22.788 1.00 92.69 204 GLU A CA 1
ATOM 1637 C C . GLU A 1 204 ? 31.011 -2.455 -22.010 1.00 92.69 204 GLU A C 1
ATOM 1639 O O . GLU A 1 204 ? 31.927 -2.982 -22.641 1.00 92.69 204 GLU A O 1
ATOM 1644 N N . PRO A 1 205 ? 30.855 -2.707 -20.691 1.00 90.69 205 PRO A N 1
ATOM 1645 C CA . PRO A 1 205 ? 31.816 -3.520 -19.940 1.00 90.69 205 PRO A CA 1
ATOM 1646 C C . PRO A 1 205 ? 31.837 -5.002 -20.349 1.00 90.69 205 PRO A C 1
ATOM 1648 O O . PRO A 1 205 ? 32.808 -5.700 -20.069 1.00 90.69 205 PRO A O 1
ATOM 1651 N N . PHE A 1 206 ? 30.767 -5.491 -20.983 1.00 91.38 206 PHE A N 1
ATOM 1652 C CA . PHE A 1 206 ? 30.558 -6.910 -21.291 1.00 91.38 206 PHE A CA 1
ATOM 1653 C C . PHE A 1 206 ? 30.689 -7.220 -22.786 1.00 91.38 206 PHE A C 1
ATOM 1655 O O . PHE A 1 206 ? 31.072 -8.327 -23.155 1.00 91.38 206 PHE A O 1
ATOM 1662 N N . ALA A 1 207 ? 30.389 -6.246 -23.646 1.00 91.00 207 ALA A N 1
ATOM 1663 C CA . ALA A 1 207 ? 30.324 -6.409 -25.093 1.00 91.00 207 ALA A CA 1
ATOM 1664 C C . ALA A 1 207 ? 30.892 -5.187 -25.857 1.00 91.00 207 ALA A C 1
ATOM 1666 O O . ALA A 1 207 ? 30.212 -4.641 -26.729 1.00 91.00 207 ALA A O 1
ATOM 1667 N N . PRO A 1 208 ? 32.138 -4.748 -25.587 1.00 90.69 208 PRO A N 1
ATOM 1668 C CA . PRO A 1 208 ? 32.671 -3.485 -26.115 1.00 90.69 208 PRO A CA 1
ATOM 1669 C C . PRO A 1 208 ? 32.745 -3.449 -27.649 1.00 90.69 208 PRO A C 1
ATOM 1671 O O . PRO A 1 208 ? 32.422 -2.439 -28.266 1.00 90.69 208 PRO A O 1
ATOM 1674 N N . LEU A 1 209 ? 33.103 -4.568 -28.292 1.00 88.31 209 LEU A N 1
ATOM 1675 C CA . LEU A 1 209 ? 33.181 -4.647 -29.758 1.00 88.31 209 LEU A CA 1
ATOM 1676 C C . LEU A 1 209 ? 31.805 -4.535 -30.431 1.00 88.31 209 LEU A C 1
ATOM 1678 O O . LEU A 1 209 ? 31.691 -3.921 -31.490 1.00 88.31 209 LEU A O 1
ATOM 1682 N N . LEU A 1 210 ? 30.765 -5.110 -29.819 1.00 88.06 210 LEU A N 1
ATOM 1683 C CA . LEU A 1 210 ? 29.393 -5.018 -30.325 1.00 88.06 210 LEU A CA 1
ATOM 1684 C C . LEU A 1 210 ? 28.836 -3.605 -30.125 1.00 88.06 210 LEU A C 1
ATOM 1686 O O . LEU A 1 210 ? 28.219 -3.057 -31.035 1.00 88.06 210 LEU A O 1
ATOM 1690 N N . VAL A 1 211 ? 29.117 -2.987 -28.973 1.00 89.50 211 VAL A N 1
ATOM 1691 C CA . VAL A 1 211 ? 28.721 -1.601 -28.689 1.00 89.50 211 VAL A CA 1
ATOM 1692 C C . VAL A 1 211 ? 29.367 -0.624 -29.668 1.00 89.50 211 VAL A C 1
ATOM 1694 O O . VAL A 1 211 ? 2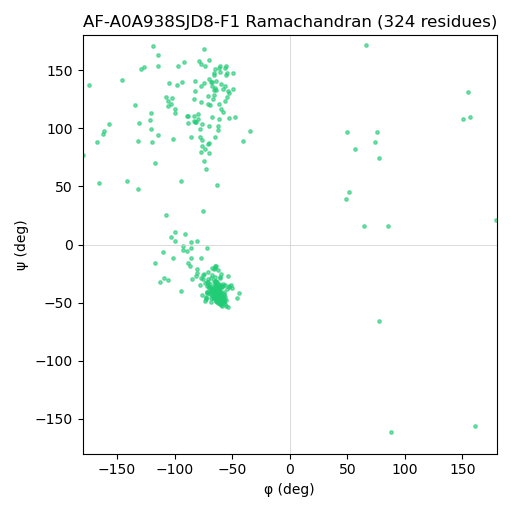8.682 0.260 -30.182 1.00 89.50 211 VAL A O 1
ATOM 1697 N N . GLU A 1 212 ? 30.653 -0.794 -29.971 1.00 86.12 212 GLU A N 1
ATOM 1698 C CA . GLU A 1 212 ? 31.348 0.063 -30.931 1.00 86.12 212 GLU A CA 1
ATOM 1699 C C . GLU A 1 212 ? 30.795 -0.104 -32.353 1.00 86.12 212 GLU A C 1
ATOM 1701 O O . GLU A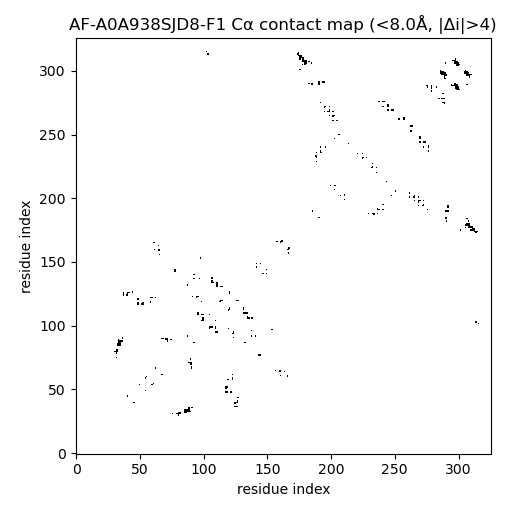 1 212 ? 30.513 0.889 -33.027 1.00 86.12 212 GLU A O 1
ATOM 1706 N N . GLY A 1 213 ? 30.537 -1.344 -32.788 1.00 85.75 213 GLY A N 1
ATOM 1707 C CA . GLY A 1 213 ? 29.868 -1.605 -34.066 1.00 85.75 213 GLY A CA 1
ATOM 1708 C C . GLY A 1 213 ? 28.496 -0.929 -34.155 1.00 85.75 213 GLY A C 1
ATOM 1709 O O . GLY A 1 213 ? 28.159 -0.313 -35.167 1.00 85.75 213 GLY A O 1
ATOM 1710 N N . GLU A 1 214 ? 27.733 -0.955 -33.064 1.00 88.06 214 GLU A N 1
ATOM 1711 C CA . GLU A 1 214 ? 26.408 -0.346 -33.021 1.00 88.06 214 GLU A CA 1
ATOM 1712 C C . GLU A 1 214 ? 26.445 1.189 -33.020 1.00 88.06 214 GLU A C 1
ATOM 1714 O O . GLU A 1 214 ? 25.580 1.838 -33.612 1.00 88.06 214 GLU A O 1
ATOM 1719 N N . ARG A 1 215 ? 27.476 1.803 -32.425 1.00 85.31 215 ARG A N 1
ATOM 1720 C CA . ARG A 1 215 ? 27.701 3.257 -32.515 1.00 85.31 215 ARG A CA 1
ATOM 1721 C C . ARG A 1 215 ? 27.955 3.715 -33.946 1.00 85.31 215 ARG A C 1
ATOM 1723 O O . ARG A 1 215 ? 27.409 4.739 -34.354 1.00 85.31 215 ARG A O 1
ATOM 1730 N N . VAL A 1 216 ? 28.704 2.937 -34.723 1.00 85.12 216 VAL A N 1
ATOM 1731 C CA . VAL A 1 216 ? 28.914 3.217 -36.150 1.00 85.12 216 VAL A CA 1
ATOM 1732 C C . VAL A 1 216 ? 27.603 3.065 -36.930 1.00 85.12 216 VAL A C 1
ATOM 1734 O O . VAL A 1 216 ? 27.229 3.962 -37.688 1.00 85.12 216 VAL A O 1
ATOM 1737 N N . ASN A 1 217 ? 26.846 1.987 -36.690 1.00 84.12 217 ASN A N 1
ATOM 1738 C CA . ASN A 1 217 ? 25.529 1.778 -37.307 1.00 84.12 217 ASN A CA 1
ATOM 1739 C C . ASN A 1 217 ? 24.558 2.931 -37.002 1.00 84.12 217 ASN A C 1
ATOM 1741 O O . ASN A 1 217 ? 23.750 3.327 -37.847 1.00 84.12 217 ASN A O 1
ATOM 1745 N N . LEU A 1 218 ? 24.646 3.508 -35.799 1.00 82.31 218 LEU A N 1
ATOM 1746 C CA . LEU A 1 218 ? 23.823 4.635 -35.377 1.00 82.31 218 LEU A CA 1
ATOM 1747 C C . LEU A 1 218 ? 24.061 5.911 -36.174 1.00 82.31 218 LEU A C 1
ATOM 1749 O O . LEU A 1 218 ? 23.079 6.598 -36.482 1.00 82.31 218 LEU A O 1
ATOM 1753 N N . GLU A 1 219 ? 25.323 6.227 -36.458 1.00 79.62 219 GLU A N 1
ATOM 1754 C CA . GLU A 1 219 ? 25.736 7.377 -37.268 1.00 79.62 219 GLU A CA 1
ATOM 1755 C C . GLU A 1 219 ? 25.108 7.264 -38.663 1.00 79.62 219 GLU A C 1
ATOM 1757 O O . GLU A 1 219 ? 24.317 8.118 -39.072 1.00 79.62 219 GLU A O 1
ATOM 1762 N N . VAL A 1 220 ? 25.308 6.112 -39.311 1.00 82.50 220 VAL A N 1
ATOM 1763 C CA . VAL A 1 220 ? 24.763 5.801 -40.640 1.00 82.50 220 VAL A CA 1
ATOM 1764 C C . VAL A 1 220 ? 23.234 5.862 -40.641 1.00 82.50 220 VAL A C 1
ATOM 1766 O O . VAL A 1 220 ? 22.617 6.444 -41.535 1.00 82.50 220 VAL A O 1
ATOM 1769 N N . LEU A 1 221 ? 22.582 5.314 -39.611 1.00 82.75 221 LEU A N 1
ATOM 1770 C CA . LEU A 1 221 ? 21.126 5.361 -39.501 1.00 82.75 221 LEU A CA 1
ATOM 1771 C C . LEU A 1 221 ? 20.610 6.798 -39.331 1.00 82.75 221 LEU A C 1
ATOM 1773 O O . LEU A 1 221 ? 19.525 7.120 -39.817 1.00 82.75 221 LEU A O 1
ATOM 1777 N N . ARG A 1 222 ? 21.332 7.674 -38.616 1.00 78.69 222 ARG A N 1
ATOM 1778 C CA . ARG A 1 222 ? 20.958 9.096 -38.466 1.00 78.69 222 ARG A CA 1
ATOM 1779 C C . ARG A 1 222 ? 21.030 9.826 -39.801 1.00 78.69 222 ARG A C 1
ATOM 1781 O O . ARG A 1 222 ? 20.060 10.500 -40.137 1.00 78.69 222 ARG A O 1
ATOM 1788 N N . GLU A 1 223 ? 22.103 9.634 -40.556 1.00 80.50 223 GLU A N 1
ATOM 1789 C CA . GLU A 1 223 ? 22.283 10.240 -41.879 1.00 80.50 223 GLU A CA 1
ATOM 1790 C C . GLU A 1 223 ? 21.217 9.759 -42.873 1.00 80.50 223 GLU A C 1
ATOM 1792 O O . GLU A 1 223 ? 20.553 10.573 -43.517 1.00 80.50 223 GLU A O 1
ATOM 1797 N N . ASN A 1 224 ? 20.962 8.448 -42.925 1.00 80.75 224 ASN A N 1
ATOM 1798 C CA . ASN A 1 224 ? 19.997 7.859 -43.858 1.00 80.75 224 ASN A CA 1
ATOM 1799 C C . ASN A 1 224 ? 18.543 8.238 -43.556 1.00 80.75 224 ASN A C 1
ATOM 1801 O O . ASN A 1 224 ? 17.718 8.289 -44.461 1.00 80.75 224 ASN A O 1
ATOM 1805 N N . THR A 1 225 ? 18.209 8.511 -42.292 1.00 79.06 225 THR A N 1
ATOM 1806 C CA . THR A 1 225 ? 16.828 8.812 -41.874 1.00 79.06 225 THR A CA 1
ATOM 1807 C C . THR A 1 225 ? 16.575 10.301 -41.634 1.00 79.06 225 THR A C 1
ATOM 1809 O O . THR A 1 225 ? 15.492 10.675 -41.181 1.00 79.06 225 THR A O 1
ATOM 1812 N N . GLN A 1 226 ? 17.541 11.177 -41.939 1.00 75.25 226 GLN A N 1
ATOM 1813 C CA . GLN A 1 226 ? 17.455 12.611 -41.630 1.00 75.25 226 GLN A CA 1
ATOM 1814 C C . GLN A 1 226 ? 16.273 13.314 -42.318 1.00 75.25 226 GLN A C 1
ATOM 1816 O O . GLN A 1 226 ? 15.634 14.171 -41.709 1.00 75.25 226 GLN A O 1
ATOM 1821 N N . ASN A 1 227 ? 15.948 12.896 -43.546 1.00 80.38 227 ASN A N 1
ATOM 1822 C CA . ASN A 1 227 ? 14.889 13.477 -44.379 1.00 80.38 227 ASN A CA 1
ATOM 1823 C C . ASN A 1 227 ? 13.579 12.669 -44.346 1.00 80.38 227 ASN A C 1
ATOM 1825 O O . ASN A 1 227 ? 12.637 13.001 -45.061 1.00 80.38 227 ASN A O 1
ATOM 1829 N N . HIS A 1 228 ? 13.521 11.597 -43.553 1.00 82.50 228 HIS A N 1
ATOM 1830 C CA . HIS A 1 228 ? 12.339 10.740 -43.452 1.00 82.50 228 HIS A CA 1
ATOM 1831 C C . HIS A 1 228 ? 11.266 11.361 -42.556 1.00 82.50 228 HIS A C 1
ATOM 1833 O O . HIS A 1 228 ? 11.554 12.171 -41.666 1.00 82.50 228 HIS A O 1
ATOM 1839 N N . GLN A 1 229 ? 10.019 10.926 -42.745 1.00 80.00 229 GLN A N 1
ATOM 1840 C CA . GLN A 1 229 ? 8.922 11.343 -41.877 1.00 80.00 229 GLN A CA 1
ATOM 1841 C C . GLN A 1 229 ? 9.132 10.824 -40.442 1.00 80.00 229 GLN A C 1
ATOM 1843 O O . GLN A 1 229 ? 9.724 9.758 -40.248 1.00 80.00 229 GLN A O 1
ATOM 1848 N N . PRO A 1 230 ? 8.635 11.518 -39.399 1.00 76.75 230 PRO A N 1
ATOM 1849 C CA . PRO A 1 230 ? 8.850 11.118 -38.004 1.00 76.75 230 PRO A CA 1
ATOM 1850 C C . PRO A 1 230 ? 8.461 9.665 -37.683 1.00 76.75 230 PRO A C 1
ATOM 1852 O O . PRO A 1 230 ? 9.155 9.005 -36.912 1.00 76.75 230 PRO A O 1
ATOM 1855 N N . ALA A 1 231 ? 7.395 9.150 -38.303 1.00 74.56 231 ALA A N 1
ATOM 1856 C CA . ALA A 1 231 ? 6.946 7.768 -38.135 1.00 74.56 231 ALA A CA 1
ATOM 1857 C C . ALA A 1 231 ? 7.932 6.745 -38.732 1.00 74.56 231 ALA A C 1
ATOM 1859 O O . ALA A 1 231 ? 8.235 5.735 -38.103 1.00 74.56 231 ALA A O 1
ATOM 1860 N N . GLU A 1 232 ? 8.493 7.031 -39.908 1.00 79.12 232 GLU A N 1
ATOM 1861 C CA . GLU A 1 232 ? 9.501 6.185 -40.565 1.00 79.12 232 GLU A CA 1
ATOM 1862 C C . GLU A 1 232 ? 10.813 6.184 -39.776 1.00 79.12 232 GLU A C 1
ATOM 1864 O O . GLU A 1 232 ? 11.459 5.149 -39.614 1.00 79.12 232 GLU A O 1
ATOM 1869 N N . ARG A 1 233 ? 11.181 7.343 -39.216 1.00 80.62 233 ARG A N 1
ATOM 1870 C CA . ARG A 1 233 ? 12.332 7.468 -38.316 1.00 80.62 233 ARG A CA 1
ATOM 1871 C C . ARG A 1 233 ? 12.131 6.649 -37.045 1.00 80.62 233 ARG A C 1
ATOM 1873 O O . ARG A 1 233 ? 13.072 5.997 -36.606 1.00 80.62 233 ARG A O 1
ATOM 1880 N N . LEU A 1 234 ? 10.932 6.664 -36.461 1.00 79.94 234 LEU A N 1
ATOM 1881 C CA . LEU A 1 234 ? 10.604 5.845 -35.293 1.00 79.94 234 LEU A CA 1
ATOM 1882 C C . LEU A 1 234 ? 10.677 4.350 -35.625 1.00 79.94 234 LEU A C 1
ATOM 1884 O O . LEU A 1 234 ? 11.353 3.616 -34.911 1.00 79.94 234 LEU A O 1
ATOM 1888 N N . ALA A 1 235 ? 10.065 3.916 -36.729 1.00 82.25 235 ALA A N 1
ATOM 1889 C CA . ALA A 1 235 ? 10.099 2.523 -37.173 1.00 82.25 235 ALA A CA 1
ATOM 1890 C C . ALA A 1 235 ? 11.537 2.016 -37.376 1.00 82.25 235 ALA A C 1
ATOM 1892 O O . ALA A 1 235 ? 11.888 0.940 -36.900 1.00 82.25 235 ALA A O 1
ATOM 1893 N N . ALA A 1 236 ? 12.397 2.828 -37.998 1.00 83.38 236 ALA A N 1
ATOM 1894 C CA . ALA A 1 236 ? 13.807 2.497 -38.181 1.00 83.38 236 ALA A CA 1
ATOM 1895 C C . ALA A 1 236 ? 14.569 2.372 -36.846 1.00 83.38 236 ALA A C 1
ATOM 1897 O O . ALA A 1 236 ? 15.434 1.511 -36.701 1.00 83.38 236 ALA A O 1
ATOM 1898 N N . ARG A 1 237 ? 14.237 3.196 -35.841 1.00 85.19 237 ARG A N 1
ATOM 1899 C CA . ARG A 1 237 ? 14.836 3.108 -34.496 1.00 85.19 237 ARG A CA 1
ATOM 1900 C C . ARG A 1 237 ? 14.319 1.917 -33.692 1.00 85.19 237 ARG A C 1
ATOM 1902 O O . ARG A 1 237 ? 15.085 1.361 -32.915 1.00 85.19 237 ARG A O 1
ATOM 1909 N N . LEU A 1 238 ? 13.061 1.521 -33.880 1.00 86.62 238 LEU A N 1
ATOM 1910 C CA . LEU A 1 238 ? 12.499 0.314 -33.267 1.00 86.62 238 LEU A CA 1
ATOM 1911 C C . LEU A 1 238 ? 13.114 -0.953 -33.866 1.00 86.62 238 LEU A C 1
ATOM 1913 O O . LEU A 1 238 ? 13.478 -1.853 -33.118 1.00 86.62 238 LEU A O 1
ATOM 1917 N N . ALA A 1 239 ? 13.290 -0.997 -35.190 1.00 87.00 239 ALA A N 1
ATOM 1918 C CA . ALA A 1 239 ? 13.991 -2.090 -35.864 1.00 87.00 239 ALA A CA 1
ATOM 1919 C C . ALA A 1 239 ? 15.431 -2.226 -35.349 1.00 87.00 239 ALA A C 1
ATOM 1921 O O . ALA A 1 239 ? 15.834 -3.302 -34.928 1.00 87.00 239 ALA A O 1
ATOM 1922 N N . GLN A 1 240 ? 16.153 -1.109 -35.255 1.00 87.62 240 GLN A N 1
ATOM 1923 C CA . GLN A 1 240 ? 17.485 -1.094 -34.658 1.00 87.62 240 GLN A CA 1
ATOM 1924 C C . GLN A 1 240 ? 17.488 -1.612 -33.210 1.00 87.62 240 GLN A C 1
ATOM 1926 O O . GLN A 1 240 ? 18.334 -2.418 -32.842 1.00 87.62 240 GLN A O 1
ATOM 1931 N N . LEU A 1 241 ? 16.549 -1.156 -32.372 1.00 89.62 241 LEU A N 1
ATOM 1932 C CA . LEU A 1 241 ? 16.476 -1.603 -30.980 1.00 89.62 241 LEU A CA 1
ATOM 1933 C C . LEU A 1 241 ? 16.204 -3.115 -30.880 1.00 89.62 241 LEU A C 1
ATOM 1935 O O . LEU A 1 241 ? 16.778 -3.765 -30.010 1.00 89.62 241 LEU A O 1
ATOM 1939 N N . ARG A 1 242 ? 15.384 -3.679 -31.779 1.00 90.31 242 ARG A N 1
ATOM 1940 C CA . ARG A 1 242 ? 15.175 -5.134 -31.891 1.00 90.31 242 ARG A CA 1
ATOM 1941 C C . ARG A 1 242 ? 16.470 -5.861 -32.217 1.00 90.31 242 ARG A C 1
ATOM 1943 O O . ARG A 1 242 ? 16.829 -6.785 -31.498 1.00 90.31 242 ARG A O 1
ATOM 1950 N N . ASP A 1 243 ? 17.176 -5.417 -33.253 1.00 89.44 243 ASP A N 1
ATOM 1951 C CA . ASP A 1 243 ? 18.438 -6.031 -33.674 1.00 89.44 243 ASP A CA 1
ATOM 1952 C C . ASP A 1 243 ? 19.478 -5.990 -32.546 1.00 89.44 243 ASP A C 1
ATOM 1954 O O . ASP A 1 243 ? 20.225 -6.946 -32.338 1.00 89.44 243 ASP A O 1
ATOM 1958 N N . MET A 1 244 ? 19.477 -4.913 -31.756 1.00 89.56 244 MET A N 1
ATOM 1959 C CA . MET A 1 244 ? 20.334 -4.794 -30.583 1.00 89.56 244 MET A CA 1
ATOM 1960 C C . MET A 1 244 ? 19.999 -5.783 -29.470 1.00 89.56 244 MET A C 1
ATOM 1962 O O . MET A 1 244 ? 20.898 -6.339 -28.841 1.00 89.56 244 MET A O 1
ATOM 1966 N N . LEU A 1 245 ? 18.709 -5.987 -29.203 1.00 92.31 245 LEU A N 1
ATOM 1967 C CA . LEU A 1 245 ? 18.256 -6.903 -28.161 1.00 92.31 245 LEU A CA 1
ATOM 1968 C C . LEU A 1 245 ? 18.637 -8.352 -28.470 1.00 92.31 245 LEU A C 1
ATOM 1970 O O . LEU A 1 245 ? 19.001 -9.071 -27.545 1.00 92.31 245 LEU A O 1
ATOM 1974 N N . VAL A 1 246 ? 18.661 -8.742 -29.750 1.00 92.44 246 VAL A N 1
ATOM 1975 C CA . VAL A 1 246 ? 19.091 -10.085 -30.175 1.00 92.44 246 VAL A CA 1
ATOM 1976 C C . VAL A 1 246 ? 20.488 -10.408 -29.652 1.00 92.44 246 VAL A C 1
ATOM 1978 O O . VAL A 1 246 ? 20.668 -11.420 -28.982 1.00 92.44 246 VAL A O 1
ATOM 1981 N N . TRP A 1 247 ? 21.479 -9.546 -29.898 1.00 93.31 247 TRP A N 1
ATOM 1982 C CA . TRP A 1 247 ? 22.830 -9.815 -29.400 1.00 93.31 247 TRP A CA 1
ATOM 1983 C C . TRP A 1 247 ? 22.976 -9.515 -27.905 1.00 93.31 247 TRP A C 1
ATOM 1985 O O . TRP A 1 247 ? 23.783 -10.159 -27.238 1.00 93.31 247 TRP A O 1
ATOM 1995 N N . ALA A 1 248 ? 22.204 -8.573 -27.347 1.00 90.31 248 ALA A N 1
ATOM 1996 C CA . ALA A 1 248 ? 22.227 -8.276 -25.913 1.00 90.31 248 ALA A CA 1
ATOM 1997 C C . ALA A 1 248 ? 21.721 -9.459 -25.063 1.00 90.31 248 ALA A C 1
ATOM 1999 O O . ALA A 1 248 ? 22.217 -9.672 -23.955 1.00 90.31 248 ALA A O 1
ATOM 2000 N N . ASP A 1 249 ? 20.770 -10.240 -25.579 1.00 92.19 249 ASP A N 1
ATOM 2001 C CA . ASP A 1 249 ? 20.262 -11.457 -24.938 1.00 92.19 249 ASP A CA 1
ATOM 2002 C C . ASP A 1 249 ? 21.288 -12.605 -24.950 1.00 92.19 249 ASP A C 1
ATOM 2004 O O . ASP A 1 249 ? 21.247 -13.476 -24.080 1.00 92.19 249 ASP A O 1
ATOM 2008 N N . GLU A 1 250 ? 22.235 -12.578 -25.890 1.00 91.44 250 GLU A N 1
ATOM 2009 C CA . GLU A 1 250 ? 23.288 -13.587 -26.051 1.00 91.44 250 GLU A CA 1
ATOM 2010 C C . GLU A 1 250 ? 24.590 -13.253 -25.303 1.00 91.44 250 GLU A C 1
ATOM 2012 O O . GLU A 1 250 ? 25.505 -14.080 -25.262 1.00 91.44 250 GLU A O 1
ATOM 2017 N N . VAL A 1 251 ? 24.697 -12.071 -24.679 1.00 90.69 251 VAL A N 1
ATOM 2018 C CA . VAL A 1 251 ? 25.889 -11.692 -23.903 1.00 90.69 251 VAL A CA 1
ATOM 2019 C C . VAL A 1 251 ? 26.074 -12.676 -22.736 1.00 90.69 251 VAL A C 1
ATOM 2021 O O . VAL A 1 251 ? 25.189 -12.787 -21.880 1.00 90.69 251 VAL A O 1
ATOM 2024 N N . PRO A 1 252 ? 27.215 -13.389 -22.654 1.00 88.38 252 PRO A N 1
ATOM 2025 C CA . PRO A 1 252 ? 27.417 -14.391 -21.620 1.00 88.38 252 PRO A CA 1
ATOM 2026 C C . PRO A 1 252 ? 27.573 -13.736 -20.238 1.00 88.38 252 PRO A C 1
ATOM 2028 O O . PRO A 1 252 ? 28.221 -12.691 -20.116 1.00 88.38 252 PRO A O 1
ATOM 2031 N N . PRO A 1 253 ? 27.022 -14.348 -19.173 1.00 90.12 253 PRO A N 1
ATOM 2032 C CA . PRO A 1 253 ? 27.168 -13.822 -17.825 1.00 90.12 253 PRO A CA 1
ATOM 2033 C C . PRO A 1 253 ? 28.628 -13.912 -17.351 1.00 90.12 253 PRO A C 1
ATOM 2035 O O . PRO A 1 253 ? 29.278 -14.934 -17.575 1.00 90.12 253 PRO A O 1
ATOM 2038 N N . PRO A 1 254 ? 29.147 -12.887 -16.649 1.00 89.19 254 PRO A N 1
ATOM 2039 C CA . PRO A 1 254 ? 30.465 -12.953 -16.029 1.00 89.19 254 PRO A CA 1
ATOM 2040 C C . PRO A 1 254 ? 30.459 -13.919 -14.834 1.00 89.19 254 PRO A C 1
ATOM 2042 O O . PRO A 1 254 ? 29.421 -14.138 -14.205 1.00 89.19 254 PRO A O 1
ATOM 2045 N N . ASP A 1 255 ? 31.633 -14.422 -14.444 1.00 85.69 255 ASP A N 1
ATOM 2046 C CA . ASP A 1 255 ? 31.795 -15.406 -13.357 1.00 85.69 255 ASP A CA 1
ATOM 2047 C C . ASP A 1 255 ? 31.145 -14.981 -12.021 1.00 85.69 255 ASP A C 1
ATOM 2049 O O . ASP A 1 255 ? 30.730 -15.815 -11.218 1.00 85.69 255 ASP A O 1
ATOM 2053 N N . ASN A 1 256 ? 31.023 -13.670 -11.777 1.00 85.88 256 ASN A N 1
ATOM 2054 C CA . ASN A 1 256 ? 30.434 -13.077 -10.574 1.00 85.88 256 ASN A CA 1
ATOM 2055 C C . ASN A 1 256 ? 29.050 -12.429 -10.798 1.00 85.88 256 ASN A C 1
ATOM 2057 O O . ASN A 1 256 ? 28.663 -11.544 -10.030 1.00 85.88 256 ASN A O 1
ATOM 2061 N N . ALA A 1 257 ? 28.291 -12.860 -11.811 1.00 82.94 257 ALA A N 1
ATOM 2062 C CA . ALA A 1 257 ? 27.024 -12.261 -12.252 1.00 82.94 257 ALA A CA 1
ATOM 2063 C C . ALA A 1 257 ? 26.042 -11.877 -11.126 1.00 82.94 257 ALA A C 1
ATOM 2065 O O . ALA A 1 257 ? 25.451 -10.795 -11.152 1.00 82.94 257 ALA A O 1
ATOM 2066 N N . GLN A 1 258 ? 25.882 -12.727 -10.106 1.00 78.62 258 GLN A N 1
ATOM 2067 C CA . GLN A 1 258 ? 24.916 -12.484 -9.029 1.00 78.62 258 GLN A CA 1
ATOM 2068 C C . GLN A 1 258 ? 25.323 -11.333 -8.092 1.00 78.62 258 GLN A C 1
ATOM 2070 O O . GLN A 1 258 ? 24.463 -10.660 -7.532 1.00 78.62 258 GLN A O 1
ATOM 2075 N N . ALA A 1 259 ? 26.627 -11.102 -7.918 1.00 83.62 259 ALA A N 1
ATOM 2076 C CA . ALA A 1 259 ? 27.173 -10.057 -7.048 1.00 83.62 259 ALA A CA 1
ATOM 2077 C C . ALA A 1 259 ? 27.639 -8.814 -7.830 1.00 83.62 259 ALA A C 1
ATOM 2079 O O . ALA A 1 259 ? 27.927 -7.773 -7.237 1.00 83.62 259 ALA A O 1
ATOM 2080 N N . ASN A 1 260 ? 27.724 -8.910 -9.158 1.00 89.31 260 ASN A N 1
ATOM 2081 C CA . ASN A 1 260 ? 28.215 -7.844 -10.014 1.00 89.31 260 ASN A CA 1
ATOM 2082 C C . ASN A 1 260 ? 27.128 -6.789 -10.262 1.00 89.31 260 ASN A C 1
ATOM 2084 O O . ASN A 1 260 ? 26.172 -7.000 -11.008 1.00 89.31 260 ASN A O 1
ATOM 2088 N N . ARG A 1 261 ? 27.301 -5.613 -9.651 1.00 89.38 261 ARG A N 1
ATOM 2089 C CA . ARG A 1 261 ? 26.369 -4.486 -9.778 1.00 89.38 261 ARG A CA 1
ATOM 2090 C C . ARG A 1 261 ? 26.232 -3.978 -11.218 1.00 89.38 261 ARG A C 1
ATOM 2092 O O . ARG A 1 261 ? 25.147 -3.544 -11.595 1.00 89.38 261 ARG A O 1
ATOM 2099 N N . GLU A 1 262 ? 27.302 -4.016 -12.006 1.00 87.69 262 GLU A N 1
ATOM 2100 C CA . GLU A 1 262 ? 27.283 -3.587 -13.410 1.00 87.69 262 GLU A CA 1
ATOM 2101 C C . GLU A 1 262 ? 26.487 -4.573 -14.265 1.00 87.69 262 GLU A C 1
ATOM 2103 O O . GLU A 1 262 ? 25.689 -4.152 -15.099 1.00 87.69 262 GLU A O 1
ATOM 2108 N N . TRP A 1 263 ? 26.603 -5.870 -13.971 1.00 90.50 263 TRP A N 1
ATOM 2109 C CA . TRP A 1 263 ? 25.826 -6.912 -14.640 1.00 90.50 263 TRP A CA 1
ATOM 2110 C C . TRP A 1 263 ? 24.330 -6.795 -14.333 1.00 90.50 263 TRP A C 1
ATOM 2112 O O . TRP A 1 263 ? 23.503 -6.808 -15.239 1.00 90.50 263 TRP A O 1
ATOM 2122 N N . GLN A 1 264 ? 23.966 -6.579 -13.064 1.00 90.62 264 GLN A N 1
ATOM 2123 C CA . GLN A 1 264 ? 22.568 -6.337 -12.682 1.00 90.62 264 GLN A CA 1
ATOM 2124 C C . GLN A 1 264 ? 22.002 -5.075 -13.350 1.00 90.62 264 GLN A C 1
ATOM 2126 O O . GLN A 1 264 ? 20.845 -5.049 -13.766 1.00 90.62 264 GLN A O 1
ATOM 2131 N N . LYS A 1 265 ? 22.825 -4.028 -13.496 1.00 90.06 265 LYS A N 1
ATOM 2132 C CA . LYS A 1 265 ? 22.442 -2.809 -14.216 1.00 90.06 265 LYS A CA 1
ATOM 2133 C C . LYS A 1 265 ? 22.221 -3.083 -15.707 1.00 90.06 265 LYS A C 1
ATOM 2135 O O . LYS A 1 265 ? 21.252 -2.565 -16.254 1.00 90.06 265 LYS A O 1
ATOM 2140 N N . PHE A 1 266 ? 23.078 -3.882 -16.343 1.00 91.62 266 PHE A N 1
ATOM 2141 C CA . PHE A 1 266 ? 22.914 -4.310 -17.735 1.00 91.62 266 PHE A CA 1
ATOM 2142 C C . PHE A 1 266 ? 21.605 -5.077 -17.941 1.00 91.62 266 PHE A C 1
ATOM 2144 O O . PHE A 1 266 ? 20.801 -4.665 -18.775 1.00 91.62 266 PHE A O 1
ATOM 2151 N N . LEU A 1 267 ? 21.336 -6.096 -17.116 1.00 91.44 267 LEU A N 1
ATOM 2152 C CA . LEU A 1 267 ? 20.081 -6.853 -17.169 1.00 91.44 267 LEU A CA 1
ATOM 2153 C C . LEU A 1 267 ? 18.858 -5.941 -17.009 1.00 91.44 267 LEU A C 1
ATOM 2155 O O . LEU A 1 267 ? 17.932 -6.015 -17.808 1.00 91.44 267 LEU A O 1
ATOM 2159 N N . ALA A 1 268 ? 18.887 -5.007 -16.054 1.00 87.06 268 ALA A N 1
ATOM 2160 C CA . ALA A 1 268 ? 17.790 -4.062 -15.858 1.00 87.06 268 ALA A CA 1
ATOM 2161 C C . ALA A 1 268 ? 17.555 -3.143 -17.075 1.00 87.06 268 ALA A C 1
ATOM 2163 O O . ALA A 1 268 ? 16.407 -2.841 -17.394 1.00 87.06 268 ALA A O 1
ATOM 2164 N N . GLN A 1 269 ? 18.613 -2.685 -17.761 1.00 89.38 269 GLN A N 1
ATOM 2165 C CA . GLN A 1 269 ? 18.459 -1.884 -18.986 1.00 89.38 269 GLN A CA 1
ATOM 2166 C C . GLN A 1 269 ? 17.970 -2.719 -20.173 1.00 89.38 269 GLN A C 1
ATOM 2168 O O . GLN A 1 269 ? 17.176 -2.226 -20.972 1.00 89.38 269 GLN A O 1
ATOM 2173 N N . ARG A 1 270 ? 18.410 -3.975 -20.277 1.00 92.25 270 ARG A N 1
ATOM 2174 C CA . ARG A 1 270 ? 17.954 -4.923 -21.298 1.00 92.25 270 ARG A CA 1
ATOM 2175 C C . ARG A 1 270 ? 16.468 -5.244 -21.132 1.00 92.25 270 ARG A C 1
ATOM 2177 O O . ARG A 1 270 ? 15.705 -5.113 -22.082 1.00 92.25 270 ARG A O 1
ATOM 2184 N N . ASP A 1 271 ? 16.040 -5.574 -19.916 1.00 89.38 271 ASP A N 1
ATOM 2185 C CA . ASP A 1 271 ? 14.639 -5.881 -19.612 1.00 89.38 271 ASP A CA 1
ATOM 2186 C C . ASP A 1 271 ? 13.734 -4.650 -19.831 1.00 89.38 271 ASP A C 1
ATOM 2188 O O . ASP A 1 271 ? 12.626 -4.765 -20.357 1.00 89.38 271 ASP A O 1
ATOM 2192 N N . LEU A 1 272 ? 14.226 -3.447 -19.503 1.00 86.38 272 LEU A N 1
ATOM 2193 C CA . LEU A 1 272 ? 13.542 -2.188 -19.814 1.00 86.38 272 LEU A CA 1
ATOM 2194 C C . LEU A 1 272 ? 13.391 -1.964 -21.326 1.00 86.38 272 LEU A C 1
ATOM 2196 O O . LEU A 1 272 ? 12.337 -1.517 -21.775 1.00 86.38 272 LEU A O 1
ATOM 2200 N N . ALA A 1 273 ? 14.428 -2.259 -22.110 1.00 88.31 273 ALA A N 1
ATOM 2201 C CA . ALA A 1 273 ? 14.397 -2.116 -23.560 1.00 88.31 273 ALA A CA 1
ATOM 2202 C C . ALA A 1 273 ? 13.406 -3.089 -24.221 1.00 88.31 273 ALA A C 1
ATOM 2204 O O . ALA A 1 273 ? 12.648 -2.657 -25.090 1.00 88.31 273 ALA A O 1
ATOM 2205 N N . HIS A 1 274 ? 13.337 -4.344 -23.756 1.00 89.56 274 HIS A N 1
ATOM 2206 C CA . HIS A 1 274 ? 12.299 -5.304 -24.161 1.00 89.56 274 HIS A CA 1
ATOM 2207 C C . HIS A 1 274 ? 10.892 -4.770 -23.875 1.00 89.56 274 HIS A C 1
ATOM 2209 O O . HIS A 1 274 ? 10.035 -4.778 -24.756 1.00 89.56 274 HIS A O 1
ATOM 2215 N N . LYS A 1 275 ? 10.666 -4.228 -22.672 1.00 84.50 275 LYS A N 1
ATOM 2216 C CA . LYS A 1 275 ? 9.368 -3.650 -22.300 1.00 84.50 275 LYS A CA 1
ATOM 2217 C C . LYS A 1 275 ? 8.979 -2.461 -23.183 1.00 84.50 275 LYS A C 1
ATOM 2219 O O . LYS A 1 275 ? 7.850 -2.387 -23.650 1.00 84.50 275 LYS A O 1
ATOM 2224 N N . ILE A 1 276 ? 9.901 -1.527 -23.421 1.00 84.94 276 ILE A N 1
ATOM 2225 C CA . ILE A 1 276 ? 9.624 -0.340 -24.246 1.00 84.94 276 ILE A CA 1
ATOM 2226 C C . ILE A 1 276 ? 9.325 -0.735 -25.692 1.00 84.94 276 ILE A C 1
ATOM 2228 O O . ILE A 1 276 ? 8.493 -0.098 -26.332 1.00 84.94 276 ILE A O 1
ATOM 2232 N N . LEU A 1 277 ? 9.980 -1.773 -26.211 1.00 85.75 277 LEU A N 1
ATOM 2233 C CA . LEU A 1 277 ? 9.676 -2.296 -27.534 1.00 85.75 277 LEU A CA 1
ATOM 2234 C C . LEU A 1 277 ? 8.248 -2.870 -27.596 1.00 85.75 277 LEU A C 1
ATOM 2236 O O . LEU A 1 277 ? 7.491 -2.502 -28.493 1.00 85.75 277 LEU A O 1
ATOM 2240 N N . ASP A 1 278 ? 7.866 -3.689 -26.615 1.00 83.56 278 ASP A N 1
ATOM 2241 C CA . ASP A 1 278 ? 6.519 -4.266 -26.508 1.00 83.56 278 ASP A CA 1
ATOM 2242 C C . ASP A 1 278 ? 5.429 -3.182 -26.368 1.00 83.56 278 ASP A C 1
ATOM 2244 O O . ASP A 1 278 ? 4.414 -3.213 -27.066 1.00 83.56 278 ASP A O 1
ATOM 2248 N N . ASP A 1 279 ? 5.689 -2.144 -25.563 1.00 80.81 279 ASP A N 1
ATOM 2249 C CA . ASP A 1 279 ? 4.808 -0.979 -25.380 1.00 80.81 279 ASP A CA 1
ATOM 2250 C C . ASP A 1 279 ? 4.564 -0.198 -26.694 1.00 80.81 279 ASP A C 1
ATOM 2252 O O . ASP A 1 279 ? 3.525 0.452 -26.857 1.00 80.81 279 ASP A O 1
ATOM 2256 N N . GLN A 1 280 ? 5.523 -0.217 -27.630 1.00 79.00 280 GLN A N 1
ATOM 2257 C CA . GLN A 1 280 ? 5.404 0.439 -28.941 1.00 79.00 280 GLN A CA 1
ATOM 2258 C C . GLN A 1 280 ? 4.687 -0.441 -29.972 1.00 79.00 280 GLN A C 1
ATOM 2260 O O . GLN A 1 280 ? 4.027 0.086 -30.868 1.00 79.00 280 GLN A O 1
ATOM 2265 N N . GLU A 1 281 ? 4.792 -1.765 -29.846 1.00 76.81 281 GLU A N 1
ATOM 2266 C CA . GLU A 1 281 ? 4.069 -2.735 -30.679 1.00 76.81 281 GLU A CA 1
ATOM 2267 C C . GLU A 1 281 ? 2.589 -2.839 -30.293 1.00 76.81 281 GLU A C 1
ATOM 2269 O O . GLU A 1 281 ? 1.736 -3.052 -31.157 1.00 76.81 281 GLU A O 1
ATOM 2274 N N . HIS A 1 282 ? 2.278 -2.604 -29.015 1.00 76.25 282 HIS A N 1
ATOM 2275 C CA . HIS A 1 282 ? 0.933 -2.664 -28.452 1.00 76.25 282 HIS A CA 1
ATOM 2276 C C . HIS A 1 282 ? 0.476 -1.290 -27.924 1.00 76.25 282 HIS A C 1
ATOM 2278 O O . HIS A 1 282 ? 0.307 -1.104 -26.716 1.00 76.25 282 HIS A O 1
ATOM 2284 N N . PRO A 1 283 ? 0.212 -0.303 -28.805 1.00 64.31 283 PRO A N 1
ATOM 2285 C CA . PRO A 1 283 ? -0.081 1.073 -28.395 1.00 64.31 283 PRO A CA 1
ATOM 2286 C C . PRO A 1 283 ? -1.371 1.231 -27.570 1.00 64.31 283 PRO A C 1
ATOM 2288 O O . PRO A 1 283 ? -1.520 2.236 -26.876 1.00 64.31 283 PRO A O 1
ATOM 2291 N N . ASP A 1 284 ? -2.279 0.250 -27.620 1.00 64.12 284 ASP A N 1
ATOM 2292 C CA . ASP A 1 284 ? -3.530 0.219 -26.850 1.00 64.12 284 ASP A CA 1
ATOM 2293 C C . ASP A 1 284 ? -3.377 -0.377 -25.437 1.00 64.12 284 ASP A C 1
ATOM 2295 O O . ASP A 1 284 ? -4.345 -0.407 -24.669 1.00 64.12 284 ASP A O 1
ATOM 2299 N N . ALA A 1 285 ? -2.181 -0.847 -25.065 1.00 61.94 285 ALA A N 1
ATOM 2300 C CA . ALA A 1 285 ? -1.906 -1.335 -23.721 1.00 61.94 285 ALA A CA 1
ATOM 2301 C C . ALA A 1 285 ? -2.014 -0.189 -22.697 1.00 61.94 285 ALA A C 1
ATOM 2303 O O . ALA A 1 285 ? -1.508 0.915 -22.896 1.00 61.94 285 ALA A O 1
ATOM 2304 N N . GLY A 1 286 ? -2.695 -0.444 -21.577 1.00 50.62 286 GLY A N 1
ATOM 2305 C CA . GLY A 1 286 ? -2.970 0.572 -20.553 1.00 50.62 286 GLY A CA 1
ATOM 2306 C C . GLY A 1 286 ? -1.814 0.858 -19.587 1.00 50.62 286 GLY A C 1
ATOM 2307 O O . GLY A 1 286 ? -2.018 1.622 -18.649 1.00 50.62 286 GLY A O 1
ATOM 2308 N N . ASP A 1 287 ? -0.652 0.225 -19.771 1.00 65.62 287 ASP A N 1
ATOM 2309 C CA . ASP A 1 287 ? 0.468 0.240 -18.823 1.00 65.62 287 ASP A CA 1
ATOM 2310 C C . ASP A 1 287 ? 1.822 0.562 -19.485 1.00 65.62 287 ASP A C 1
ATOM 2312 O O . ASP A 1 287 ? 2.825 -0.129 -19.286 1.00 65.62 287 ASP A O 1
ATOM 2316 N N . ARG A 1 288 ? 1.849 1.613 -20.311 1.00 68.88 288 ARG A N 1
ATOM 2317 C CA . ARG A 1 288 ? 3.040 1.940 -21.107 1.00 68.88 288 ARG A CA 1
ATOM 2318 C C . ARG A 1 288 ? 4.069 2.720 -20.304 1.00 68.88 288 ARG A C 1
ATOM 2320 O O . ARG A 1 288 ? 3.732 3.638 -19.554 1.00 68.88 288 ARG A O 1
ATOM 2327 N N . THR A 1 289 ? 5.333 2.402 -20.529 1.00 67.44 289 THR A N 1
ATOM 2328 C CA . THR A 1 289 ? 6.487 3.091 -19.946 1.00 67.44 289 THR A CA 1
ATOM 2329 C C . THR A 1 289 ? 6.732 4.410 -20.678 1.00 67.44 289 THR A C 1
ATOM 2331 O O . THR A 1 289 ? 6.941 4.414 -21.888 1.00 67.44 289 THR A O 1
ATOM 2334 N N . ILE A 1 290 ? 6.728 5.538 -19.960 1.00 63.69 290 ILE A N 1
ATOM 2335 C CA . ILE A 1 290 ? 6.876 6.880 -20.569 1.00 63.69 290 ILE A CA 1
ATOM 2336 C C . ILE A 1 290 ? 8.200 7.574 -20.257 1.00 63.69 290 ILE A C 1
ATOM 2338 O O . ILE A 1 290 ? 8.486 8.632 -20.810 1.00 63.69 290 ILE A O 1
ATOM 2342 N N . SER A 1 291 ? 9.032 7.003 -19.388 1.00 63.44 291 SER A N 1
ATOM 2343 C CA . SER A 1 291 ? 10.324 7.580 -19.029 1.00 63.44 291 SER A CA 1
ATOM 2344 C C . SER A 1 291 ? 11.354 6.490 -18.775 1.00 63.44 291 SER A C 1
ATOM 2346 O O . SER A 1 291 ? 11.073 5.455 -18.182 1.00 63.44 291 SER A O 1
ATOM 2348 N N . THR A 1 292 ? 12.586 6.744 -19.213 1.00 56.81 292 THR A N 1
ATOM 2349 C CA . THR A 1 292 ? 13.735 5.877 -18.914 1.00 56.81 292 THR A CA 1
ATOM 2350 C C . THR A 1 292 ? 14.386 6.212 -17.569 1.00 56.81 292 THR A C 1
ATOM 2352 O O . THR A 1 292 ? 15.296 5.511 -17.125 1.00 56.81 292 THR A O 1
ATOM 2355 N N . THR A 1 293 ? 14.024 7.348 -16.970 1.00 56.31 293 THR A N 1
ATOM 2356 C CA . THR A 1 293 ? 14.612 7.872 -15.725 1.00 56.31 293 THR A CA 1
ATOM 2357 C C . THR A 1 293 ? 13.668 7.682 -14.548 1.00 56.31 293 THR A C 1
ATOM 2359 O O . THR A 1 293 ? 14.131 7.461 -13.435 1.00 56.31 293 THR A O 1
ATOM 2362 N N . ASP A 1 294 ? 12.363 7.705 -14.812 1.00 55.03 294 ASP A N 1
ATOM 2363 C CA . ASP A 1 294 ? 11.330 7.379 -13.841 1.00 55.03 294 ASP A CA 1
ATOM 2364 C C . ASP A 1 294 ? 10.500 6.203 -14.362 1.00 55.03 294 ASP A C 1
ATOM 2366 O O . ASP A 1 294 ? 9.643 6.365 -15.227 1.00 55.03 294 ASP A O 1
ATOM 2370 N N . LEU A 1 295 ? 10.812 5.005 -13.869 1.00 55.00 295 LEU A N 1
ATOM 2371 C CA . LEU A 1 295 ? 10.175 3.758 -14.303 1.00 55.00 295 LEU A CA 1
ATOM 2372 C C . LEU A 1 295 ? 8.767 3.567 -13.712 1.00 55.00 295 LEU A C 1
ATOM 2374 O O . LEU A 1 295 ? 8.035 2.683 -14.163 1.00 55.00 295 LEU A O 1
ATOM 2378 N N . ASP A 1 296 ? 8.390 4.384 -12.722 1.00 47.41 296 ASP A N 1
ATOM 2379 C CA . ASP A 1 296 ? 7.066 4.368 -12.097 1.00 47.41 296 ASP A CA 1
ATOM 2380 C C . ASP A 1 296 ? 6.074 5.284 -12.830 1.00 47.41 296 ASP A C 1
ATOM 2382 O O . ASP A 1 296 ? 4.858 5.137 -12.678 1.00 47.41 296 ASP A O 1
ATOM 2386 N N . ALA A 1 297 ? 6.578 6.184 -13.678 1.00 49.34 297 ALA A N 1
ATOM 2387 C CA . ALA A 1 297 ? 5.776 6.986 -14.586 1.00 49.34 297 ALA A CA 1
ATOM 2388 C C . ALA A 1 297 ? 5.177 6.112 -15.699 1.00 49.34 297 ALA A C 1
ATOM 2390 O O . ALA A 1 297 ? 5.899 5.494 -16.491 1.00 49.34 297 ALA A O 1
ATOM 2391 N N . ARG A 1 298 ? 3.843 6.075 -15.780 1.00 60.62 298 ARG A N 1
ATOM 2392 C CA . ARG A 1 298 ? 3.093 5.225 -16.718 1.00 60.62 298 ARG A CA 1
ATOM 2393 C C . ARG A 1 298 ? 2.102 6.058 -17.530 1.00 60.62 298 ARG A C 1
ATOM 2395 O O . ARG A 1 298 ? 1.625 7.097 -17.072 1.00 60.62 298 ARG A O 1
ATOM 2402 N N . CYS A 1 299 ? 1.784 5.600 -18.739 1.00 48.31 299 CYS A N 1
ATOM 2403 C CA . CYS A 1 299 ? 0.660 6.120 -19.513 1.00 48.31 299 CYS A CA 1
ATOM 2404 C C . CYS A 1 299 ? -0.539 5.186 -19.367 1.00 48.31 299 CYS A C 1
ATOM 2406 O O . CYS A 1 299 ? -0.467 4.031 -19.789 1.00 48.31 299 CYS A O 1
ATOM 2408 N N . GLY A 1 300 ? -1.623 5.698 -18.780 1.00 55.16 300 GLY A N 1
ATOM 2409 C CA . GLY A 1 300 ? -2.877 4.976 -18.573 1.00 55.16 300 GLY A CA 1
ATOM 2410 C C . GLY A 1 300 ? -4.059 5.636 -19.284 1.00 55.16 300 GLY A C 1
ATOM 2411 O O . GLY A 1 300 ? -3.962 6.755 -19.795 1.00 55.16 300 GLY A O 1
ATOM 2412 N N . LYS A 1 301 ? -5.204 4.942 -19.315 1.00 43.09 301 LYS A N 1
ATOM 2413 C CA . LYS A 1 301 ? -6.447 5.423 -19.940 1.00 43.09 301 LYS A CA 1
ATOM 2414 C C . LYS A 1 301 ? -7.583 5.485 -18.916 1.00 43.09 301 LYS A C 1
ATOM 2416 O O . LYS A 1 301 ? -8.144 4.457 -18.548 1.00 43.09 301 LYS A O 1
ATOM 2421 N N . HIS A 1 302 ? -7.957 6.698 -18.510 1.00 39.94 302 HIS A N 1
ATOM 2422 C CA . HIS A 1 302 ? -9.134 6.991 -17.682 1.00 39.94 302 HIS A CA 1
ATOM 2423 C C . HIS A 1 302 ? -9.911 8.157 -18.317 1.00 39.94 302 HIS A C 1
ATOM 2425 O O . HIS A 1 302 ? -9.651 9.328 -18.058 1.00 39.94 302 HIS A O 1
ATOM 2431 N N . GLY A 1 303 ? -10.847 7.840 -19.220 1.00 50.78 303 GLY A N 1
ATOM 2432 C CA . GLY A 1 303 ? -11.557 8.829 -20.046 1.00 50.78 303 GLY A CA 1
ATOM 2433 C C . GLY A 1 303 ? -10.709 9.341 -21.219 1.00 50.78 303 GLY A C 1
ATOM 2434 O O . GLY A 1 303 ? -11.020 9.036 -22.368 1.00 50.78 303 GLY A O 1
ATOM 2435 N N . GLN A 1 304 ? -9.620 10.058 -20.929 1.00 42.28 304 GLN A N 1
ATOM 2436 C CA . GLN A 1 304 ? -8.569 10.455 -21.880 1.00 42.28 304 GLN A CA 1
ATOM 2437 C C . GLN A 1 304 ? -7.238 9.775 -21.506 1.00 42.28 304 GLN A C 1
ATOM 2439 O O . GLN A 1 304 ? -7.095 9.242 -20.402 1.00 42.28 304 GLN A O 1
ATOM 2444 N N . TRP A 1 305 ? -6.279 9.748 -22.433 1.00 46.72 305 TRP A N 1
ATOM 2445 C CA . TRP A 1 305 ? -4.918 9.295 -22.132 1.00 46.72 305 TRP A CA 1
ATOM 2446 C C . TRP A 1 305 ? -4.240 10.283 -21.181 1.00 46.72 305 TRP A C 1
ATOM 2448 O O . TRP A 1 305 ? -4.353 11.493 -21.376 1.00 46.72 305 TRP A O 1
ATOM 2458 N N . TYR A 1 306 ? -3.541 9.774 -20.168 1.00 46.84 306 TYR A N 1
ATOM 2459 C CA . TYR A 1 306 ? -2.755 10.601 -19.254 1.00 46.84 306 TYR A CA 1
ATOM 2460 C C . TYR A 1 306 ? -1.329 10.073 -19.121 1.00 46.84 306 TYR A C 1
ATOM 2462 O O . TYR A 1 306 ? -1.081 8.874 -19.250 1.00 46.84 306 TYR A O 1
ATOM 2470 N N . GLU A 1 307 ? -0.400 10.983 -18.846 1.00 44.38 307 GLU A N 1
ATOM 2471 C CA . GLU A 1 307 ? 1.026 10.718 -18.665 1.00 44.38 307 GLU A CA 1
ATOM 2472 C C . GLU A 1 307 ? 1.412 11.175 -17.251 1.00 44.38 307 GLU A C 1
ATOM 2474 O O . GLU A 1 307 ? 1.323 12.363 -16.936 1.00 44.38 307 GLU A O 1
ATOM 2479 N N . GLY A 1 308 ? 1.773 10.250 -16.357 1.00 49.78 308 GLY A N 1
ATOM 2480 C CA . GLY A 1 308 ? 2.132 10.615 -14.985 1.00 49.78 308 GLY A CA 1
ATOM 2481 C C . GLY A 1 308 ? 2.062 9.460 -13.993 1.00 49.78 308 GLY A C 1
ATOM 2482 O O . GLY A 1 308 ? 2.165 8.290 -14.360 1.00 49.78 308 GLY A O 1
ATOM 2483 N N . TYR A 1 309 ? 1.887 9.791 -12.716 1.00 41.31 309 TYR A N 1
ATOM 2484 C CA . TYR A 1 309 ? 1.712 8.795 -11.660 1.00 41.31 309 TYR A CA 1
ATOM 2485 C C . TYR A 1 309 ? 0.226 8.537 -11.432 1.00 41.31 309 TYR A C 1
ATOM 2487 O O . TYR A 1 309 ? -0.585 9.466 -11.392 1.00 41.31 309 TYR A O 1
ATOM 2495 N N . MET A 1 310 ? -0.133 7.270 -11.226 1.00 36.16 310 MET A N 1
ATOM 2496 C CA . MET A 1 310 ? -1.448 6.926 -10.698 1.00 36.16 310 MET A CA 1
ATOM 2497 C C . MET A 1 310 ? -1.436 7.221 -9.197 1.00 36.16 310 MET A C 1
ATOM 2499 O O . MET A 1 310 ? -1.031 6.389 -8.389 1.00 36.16 310 MET A O 1
ATOM 2503 N N . LEU A 1 311 ? -1.808 8.445 -8.827 1.00 33.19 311 LEU A N 1
ATOM 2504 C CA . LEU A 1 311 ? -1.997 8.797 -7.429 1.00 33.19 311 LEU A CA 1
ATOM 2505 C C . LEU A 1 311 ? -3.407 8.355 -7.015 1.00 33.19 311 LEU A C 1
ATOM 2507 O O . LEU A 1 311 ? -4.400 8.928 -7.458 1.00 33.19 311 LEU A O 1
ATOM 2511 N N . ASP A 1 312 ? -3.502 7.330 -6.170 1.00 32.06 312 ASP A N 1
ATOM 2512 C CA . ASP A 1 312 ? -4.769 6.941 -5.549 1.00 32.06 312 ASP A CA 1
ATOM 2513 C C . ASP A 1 312 ? -5.126 7.971 -4.458 1.00 32.06 312 ASP A C 1
ATOM 2515 O O . ASP A 1 312 ? -4.858 7.775 -3.271 1.00 32.06 312 ASP A O 1
ATOM 2519 N N . ILE A 1 313 ? -5.724 9.101 -4.847 1.00 35.88 313 ILE A N 1
ATOM 2520 C CA . ILE A 1 313 ? -6.377 9.994 -3.885 1.00 35.88 313 ILE A CA 1
ATOM 2521 C C . ILE A 1 313 ? -7.782 9.448 -3.638 1.00 35.88 313 ILE A C 1
ATOM 2523 O O . ILE A 1 313 ? -8.674 9.575 -4.472 1.00 35.88 313 ILE A O 1
ATOM 2527 N N . MET A 1 314 ? -8.006 8.851 -2.469 1.00 30.38 314 MET A N 1
ATOM 2528 C CA . MET A 1 314 ? -9.370 8.620 -2.002 1.00 30.38 314 MET A CA 1
ATOM 25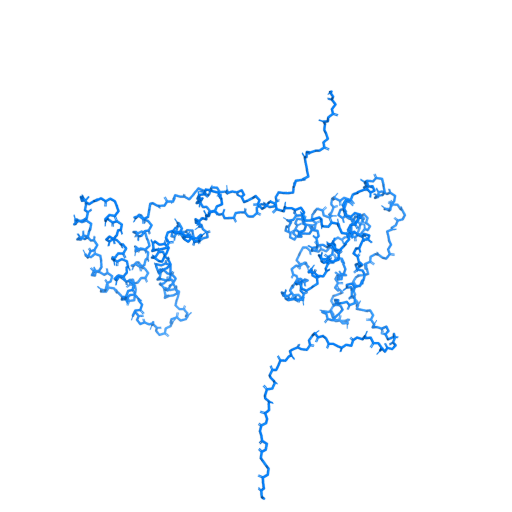29 C C . MET A 1 314 ? -9.935 9.941 -1.483 1.00 30.38 314 MET A C 1
ATOM 2531 O O . MET A 1 314 ? -9.567 10.395 -0.403 1.00 30.38 314 MET A O 1
ATOM 2535 N N . ILE A 1 315 ? -10.802 10.571 -2.275 1.00 34.12 315 ILE A N 1
ATOM 2536 C CA . ILE A 1 315 ? -11.615 11.700 -1.823 1.00 34.12 315 ILE A CA 1
ATOM 2537 C C . ILE A 1 315 ? -12.912 11.128 -1.254 1.00 34.12 315 ILE A C 1
ATOM 2539 O O . ILE A 1 315 ? -13.755 10.613 -1.988 1.00 34.12 315 ILE A O 1
ATOM 2543 N N . ASP A 1 316 ? -13.077 11.233 0.062 1.00 35.88 316 ASP A N 1
ATOM 2544 C CA . ASP A 1 316 ? -14.375 11.039 0.693 1.00 35.88 316 ASP A CA 1
ATOM 2545 C C . ASP A 1 316 ? -15.271 12.228 0.336 1.00 35.88 316 ASP A C 1
ATOM 2547 O O . ASP A 1 316 ? -14.978 13.382 0.653 1.00 35.88 316 ASP A O 1
ATOM 2551 N N . SER A 1 317 ? -16.404 11.959 -0.310 1.00 35.94 317 SER A N 1
ATOM 2552 C CA . SER A 1 317 ? -17.473 12.941 -0.457 1.00 35.94 317 SER A CA 1
ATOM 2553 C C . SER A 1 317 ? -18.216 13.103 0.878 1.00 35.94 317 SER A C 1
ATOM 2555 O O . SER A 1 317 ? -19.356 12.659 1.024 1.00 35.94 317 SER A O 1
ATOM 2557 N N . GLU A 1 318 ? -17.580 13.735 1.860 1.00 41.41 318 GLU A N 1
ATOM 2558 C CA . GLU A 1 318 ? -18.258 14.345 3.006 1.00 41.41 318 GLU A CA 1
ATOM 2559 C C . GLU A 1 318 ? -17.951 15.842 3.016 1.00 41.41 318 GLU A C 1
ATOM 2561 O O . GLU A 1 318 ? -16.985 16.308 3.611 1.00 41.41 318 GLU A O 1
ATOM 2566 N N . GLY A 1 319 ? -18.779 16.612 2.303 1.00 38.72 319 GLY A N 1
ATOM 2567 C CA . GLY A 1 319 ? -18.594 18.060 2.247 1.00 38.72 319 GLY A CA 1
ATOM 2568 C C . GLY A 1 319 ? -19.569 18.874 1.399 1.00 38.72 319 GLY A C 1
ATOM 2569 O O . GLY A 1 319 ? -19.210 19.978 1.024 1.00 38.72 319 GLY A O 1
ATOM 2570 N N . ALA A 1 320 ? -20.775 18.400 1.063 1.00 33.12 320 ALA A N 1
ATOM 2571 C CA . ALA A 1 320 ? -21.806 19.274 0.479 1.00 33.12 320 ALA A CA 1
ATOM 2572 C C . ALA A 1 320 ? -23.198 18.637 0.577 1.00 33.12 320 ALA A C 1
ATOM 2574 O O . ALA A 1 320 ? -23.603 17.843 -0.264 1.00 33.12 320 ALA A O 1
ATOM 2575 N N . GLY A 1 321 ? -23.947 18.985 1.619 1.00 33.38 321 GLY A N 1
ATOM 2576 C CA . GLY A 1 321 ? -25.313 18.499 1.800 1.00 33.38 321 GLY A CA 1
ATOM 2577 C C . GLY A 1 321 ? -26.060 19.289 2.859 1.00 33.38 321 GLY A C 1
ATOM 2578 O O . GLY A 1 321 ? -26.559 18.716 3.819 1.00 33.38 321 GLY A O 1
ATOM 2579 N N . GLY A 1 322 ? -26.081 20.614 2.721 1.00 33.78 322 GLY A N 1
ATOM 2580 C CA . GLY A 1 322 ? -26.814 21.476 3.640 1.00 33.78 322 GLY A CA 1
ATOM 2581 C C . GLY A 1 322 ? -26.701 22.950 3.289 1.00 33.78 322 GLY A C 1
ATOM 2582 O O . GLY A 1 322 ? -25.949 23.670 3.934 1.00 33.78 322 GLY A O 1
ATOM 2583 N N . ARG A 1 323 ? -27.442 23.388 2.267 1.00 31.28 323 ARG A N 1
ATOM 2584 C CA . ARG A 1 323 ? -28.046 24.730 2.195 1.00 31.28 323 ARG A CA 1
ATOM 2585 C C . ARG A 1 323 ? -29.065 24.765 1.053 1.00 31.28 323 ARG A C 1
ATOM 2587 O O . ARG A 1 323 ? -28.739 25.089 -0.080 1.00 31.28 323 ARG A O 1
ATOM 2594 N N . GLY A 1 324 ? -30.297 24.396 1.386 1.00 32.53 324 GLY A N 1
ATOM 2595 C CA . GLY A 1 324 ? -31.495 24.835 0.683 1.00 32.53 324 GLY A CA 1
ATOM 2596 C C . GLY A 1 324 ? -32.299 25.684 1.659 1.00 32.53 324 GLY A C 1
ATOM 2597 O O . GLY A 1 324 ? -33.018 25.141 2.490 1.00 32.53 324 GLY A O 1
ATOM 2598 N N . VAL A 1 325 ? -32.097 26.999 1.612 1.00 35.31 325 VAL A N 1
ATOM 2599 C CA . VAL A 1 325 ? -33.038 27.996 2.135 1.00 35.31 325 VAL A CA 1
ATOM 2600 C C . VAL A 1 325 ? -33.137 29.058 1.050 1.00 35.31 325 VAL A C 1
ATOM 2602 O O . VAL A 1 325 ? -32.117 29.632 0.663 1.00 35.31 325 VAL A O 1
ATOM 2605 N N . GLY A 1 326 ? -34.352 29.241 0.547 1.00 33.25 326 GLY A N 1
ATOM 2606 C CA . GLY A 1 326 ? -34.726 30.081 -0.581 1.00 33.25 326 GLY A CA 1
ATOM 2607 C C . GLY A 1 326 ? -36.026 29.558 -1.149 1.00 33.25 326 GLY A C 1
ATOM 2608 O O . GLY A 1 326 ? -35.931 28.754 -2.099 1.00 33.25 326 GLY A O 1
#